Protein AF-A0A1Y2AIT5-F1 (afdb_monomer)

Structure (mmCIF, N/CA/C/O backbone):
data_AF-A0A1Y2AIT5-F1
#
_entry.id   AF-A0A1Y2AIT5-F1
#
loop_
_atom_site.group_PDB
_atom_site.id
_atom_site.type_symbol
_atom_site.label_atom_id
_atom_site.label_alt_id
_atom_site.label_comp_id
_atom_site.label_asym_id
_atom_site.label_entity_id
_atom_site.label_seq_id
_atom_site.pdbx_PDB_ins_code
_atom_site.Cartn_x
_atom_site.Cartn_y
_atom_site.Cartn_z
_atom_site.occupancy
_atom_site.B_iso_or_equiv
_atom_site.auth_seq_id
_atom_site.auth_comp_id
_atom_site.auth_asym_id
_atom_site.auth_atom_id
_atom_site.pdbx_PDB_model_num
ATOM 1 N N . MET A 1 1 ? -29.292 -32.532 -4.187 1.00 31.19 1 MET A N 1
ATOM 2 C CA . MET A 1 1 ? -29.562 -31.836 -5.463 1.00 31.19 1 MET A CA 1
ATOM 3 C C . MET A 1 1 ? -28.793 -30.524 -5.417 1.00 31.19 1 MET A C 1
ATOM 5 O O . MET A 1 1 ? -29.002 -29.751 -4.494 1.00 31.19 1 MET A O 1
ATOM 9 N N . ALA A 1 2 ? -27.774 -30.396 -6.268 1.00 29.05 2 ALA A N 1
ATOM 10 C CA . ALA A 1 2 ? -26.664 -29.457 -6.118 1.00 29.05 2 ALA A CA 1
ATOM 11 C C . ALA A 1 2 ? -27.094 -27.981 -6.178 1.00 29.05 2 ALA A C 1
ATOM 13 O O . ALA A 1 2 ? -27.770 -27.563 -7.118 1.00 29.05 2 ALA A O 1
ATOM 14 N N . LEU A 1 3 ? -26.656 -27.194 -5.192 1.00 27.09 3 LEU A N 1
ATOM 15 C CA . LEU A 1 3 ? -26.662 -25.736 -5.260 1.00 27.09 3 LEU A CA 1
ATOM 16 C C . LEU A 1 3 ? -25.503 -25.321 -6.168 1.00 27.09 3 LEU A C 1
ATOM 18 O O . LEU A 1 3 ? -24.341 -25.386 -5.782 1.00 27.09 3 LEU A O 1
ATOM 22 N N . ILE A 1 4 ? -25.835 -24.960 -7.404 1.00 29.62 4 ILE A N 1
ATOM 23 C CA . ILE A 1 4 ? -24.900 -24.344 -8.342 1.00 29.62 4 ILE A CA 1
ATOM 24 C C . ILE A 1 4 ? -24.584 -22.947 -7.804 1.00 29.62 4 ILE A C 1
ATOM 26 O O . ILE A 1 4 ? -25.447 -22.066 -7.810 1.00 29.62 4 ILE A O 1
ATOM 30 N N . ASP A 1 5 ? -23.351 -22.768 -7.335 1.00 33.62 5 ASP A N 1
ATOM 31 C CA . ASP A 1 5 ? -22.770 -21.473 -7.008 1.00 33.62 5 ASP A CA 1
ATOM 32 C C . ASP A 1 5 ? -22.731 -20.607 -8.279 1.00 33.62 5 ASP A C 1
ATOM 34 O O . ASP A 1 5 ? -21.981 -20.858 -9.222 1.00 33.62 5 ASP A O 1
ATOM 38 N N . LYS A 1 6 ? -23.635 -19.627 -8.354 1.00 35.53 6 LYS A N 1
ATOM 39 C CA . LYS A 1 6 ? -23.816 -18.754 -9.523 1.00 35.53 6 LYS A CA 1
ATOM 40 C C . LYS A 1 6 ? -22.993 -17.466 -9.460 1.00 35.53 6 LYS A C 1
ATOM 42 O O . LYS A 1 6 ? -23.269 -16.559 -10.243 1.00 35.53 6 LYS A O 1
ATOM 47 N N . ASN A 1 7 ? -21.997 -17.351 -8.580 1.00 37.50 7 ASN A N 1
ATOM 48 C CA . ASN A 1 7 ? -21.161 -16.147 -8.520 1.00 37.50 7 ASN A CA 1
ATOM 49 C C . ASN A 1 7 ? -19.655 -16.398 -8.462 1.00 37.50 7 ASN A C 1
ATOM 51 O O . ASN A 1 7 ? -18.908 -15.488 -8.109 1.00 37.50 7 ASN A O 1
ATOM 55 N N . ASP A 1 8 ? -19.194 -17.540 -8.968 1.00 35.53 8 ASP A N 1
ATOM 56 C CA . ASP A 1 8 ? -17.792 -17.717 -9.340 1.00 35.53 8 ASP A CA 1
ATOM 57 C C . ASP A 1 8 ? -17.502 -16.991 -10.672 1.00 35.53 8 ASP A C 1
ATOM 59 O O . ASP A 1 8 ? -17.229 -17.577 -11.724 1.00 35.53 8 ASP A O 1
ATOM 63 N N . LYS A 1 9 ? -17.642 -15.657 -10.674 1.00 37.72 9 LYS A N 1
ATOM 64 C CA . LYS A 1 9 ? -17.047 -14.846 -11.736 1.00 37.72 9 LYS A CA 1
ATOM 65 C C . LYS A 1 9 ? -15.545 -14.886 -11.501 1.00 37.72 9 LYS A C 1
ATOM 67 O O . LYS A 1 9 ? -15.016 -14.020 -10.808 1.00 37.72 9 LYS A O 1
ATOM 72 N N . LYS A 1 10 ? -14.889 -15.889 -12.105 1.00 35.22 10 LYS A N 1
ATOM 73 C CA . LYS A 1 10 ? -13.436 -15.937 -12.311 1.00 35.22 10 LYS A CA 1
ATOM 74 C C . LYS A 1 10 ? -12.941 -14.515 -12.525 1.00 35.22 10 LYS A C 1
ATOM 76 O O . LYS A 1 10 ? -13.460 -13.832 -13.410 1.00 35.22 10 LYS A O 1
ATOM 81 N N . VAL A 1 11 ? -11.976 -14.082 -11.717 1.00 41.75 11 VAL A N 1
ATOM 82 C CA . VAL A 1 11 ? -11.273 -12.809 -11.895 1.00 41.75 11 VAL A CA 1
ATOM 83 C C . VAL A 1 11 ? -10.757 -12.779 -13.333 1.00 41.75 11 VAL A C 1
ATOM 85 O O . VAL A 1 11 ? -9.754 -13.400 -13.671 1.00 41.75 11 VAL A O 1
ATOM 88 N N . THR A 1 12 ? -11.511 -12.148 -14.228 1.00 45.22 12 THR A N 1
ATOM 89 C CA . THR A 1 12 ? -11.139 -12.055 -15.634 1.00 45.22 12 THR A CA 1
ATOM 90 C C . THR A 1 12 ? -10.073 -10.990 -15.756 1.00 45.22 12 THR A C 1
ATOM 92 O O . THR A 1 12 ? -10.257 -9.877 -15.254 1.00 45.22 12 THR A O 1
ATOM 95 N N . ALA A 1 13 ? -8.983 -11.324 -16.446 1.00 53.06 13 ALA A N 1
ATOM 96 C CA . ALA A 1 13 ? -7.942 -10.367 -16.777 1.00 53.06 13 ALA A CA 1
ATOM 97 C C . ALA A 1 13 ? -8.566 -9.094 -17.388 1.00 53.06 13 ALA A C 1
ATOM 99 O O . ALA A 1 13 ? -9.544 -9.182 -18.145 1.00 53.06 13 ALA A O 1
ATOM 100 N N . PRO A 1 14 ? -8.048 -7.901 -17.053 1.00 56.88 14 PRO A N 1
ATOM 101 C CA . PRO A 1 14 ? -8.581 -6.660 -17.593 1.00 56.88 14 PRO A CA 1
ATOM 102 C C . PRO A 1 14 ? -8.547 -6.701 -19.126 1.00 56.88 14 PRO A C 1
ATOM 104 O O . PRO A 1 14 ? -7.538 -7.075 -19.719 1.00 56.88 14 PRO A O 1
ATOM 107 N N . LYS A 1 15 ? -9.642 -6.274 -19.781 1.00 64.19 15 LYS A N 1
ATOM 108 C CA . LYS A 1 15 ? -9.767 -6.257 -21.258 1.00 64.19 15 LYS A CA 1
ATOM 109 C C . LYS A 1 15 ? -8.621 -5.511 -21.955 1.00 64.19 15 LYS A C 1
ATOM 111 O O . LYS A 1 15 ? -8.354 -5.757 -23.126 1.00 64.19 15 LYS A O 1
ATOM 116 N N . LYS A 1 16 ? -7.985 -4.576 -21.248 1.00 67.31 16 LYS A N 1
ATOM 117 C CA . LYS A 1 16 ? -6.765 -3.887 -21.662 1.00 67.31 16 LYS A CA 1
ATOM 118 C C . LYS A 1 16 ? -5.727 -4.047 -20.547 1.00 67.31 16 LYS A C 1
ATOM 120 O O . LYS A 1 16 ? -5.986 -3.552 -19.447 1.00 67.31 16 LYS A O 1
ATOM 125 N N . PRO A 1 17 ? -4.601 -4.739 -20.785 1.00 68.06 17 PRO A N 1
ATOM 126 C CA . PRO A 1 17 ? -3.556 -4.878 -19.780 1.00 68.06 17 PRO A CA 1
ATOM 127 C C . PRO A 1 17 ? -2.907 -3.523 -19.470 1.00 68.06 17 PRO A C 1
ATOM 129 O O . PRO A 1 17 ? -2.830 -2.637 -20.319 1.00 68.06 17 PRO A O 1
ATOM 132 N N . LEU A 1 18 ? -2.434 -3.368 -18.237 1.00 72.19 18 LEU A N 1
ATOM 133 C CA . LEU A 1 18 ? -1.674 -2.204 -17.795 1.00 72.19 18 LEU A CA 1
ATOM 134 C C . LEU A 1 18 ? -0.197 -2.431 -18.137 1.00 72.19 18 LEU A C 1
ATOM 136 O O . LEU A 1 18 ? 0.508 -3.132 -17.412 1.00 72.19 18 LEU A O 1
ATOM 140 N N . ILE A 1 19 ? 0.273 -1.875 -19.255 1.00 82.50 19 ILE A N 1
ATOM 141 C CA . ILE A 1 19 ? 1.643 -2.110 -19.732 1.00 82.50 19 ILE A CA 1
ATOM 142 C C . ILE A 1 19 ? 2.463 -0.829 -19.608 1.00 82.50 19 ILE A C 1
ATOM 144 O O . ILE A 1 19 ? 2.320 0.084 -20.415 1.00 82.50 19 ILE A O 1
ATOM 148 N N . ALA A 1 20 ? 3.378 -0.785 -18.638 1.00 81.62 20 ALA A N 1
ATOM 149 C CA . ALA A 1 20 ? 4.337 0.316 -18.510 1.00 81.62 20 ALA A CA 1
ATOM 150 C C . ALA A 1 20 ? 5.531 0.172 -19.475 1.00 81.62 20 ALA A C 1
ATOM 152 O O . ALA A 1 20 ? 5.983 1.146 -20.074 1.00 81.62 20 ALA A O 1
ATOM 153 N N . ILE A 1 21 ? 6.052 -1.053 -19.637 1.00 84.81 21 ILE A N 1
ATOM 154 C CA . ILE A 1 21 ? 7.310 -1.309 -20.363 1.00 84.81 21 ILE A CA 1
ATOM 155 C C . ILE A 1 21 ? 7.124 -2.361 -21.451 1.00 84.81 21 ILE A C 1
ATOM 157 O O . ILE A 1 21 ? 7.218 -2.040 -22.634 1.00 84.81 21 ILE A O 1
ATOM 161 N N . ASN A 1 22 ? 6.865 -3.612 -21.071 1.00 83.81 22 ASN A N 1
ATOM 162 C CA . ASN A 1 22 ? 6.698 -4.723 -22.000 1.00 83.81 22 ASN A CA 1
ATOM 163 C C . ASN A 1 22 ? 5.689 -5.724 -21.424 1.00 83.81 22 ASN A C 1
ATOM 165 O O . ASN A 1 22 ? 5.688 -5.977 -20.220 1.00 83.81 22 ASN A O 1
ATOM 169 N N . GLN A 1 23 ? 4.851 -6.293 -22.291 1.00 84.75 23 GLN A N 1
ATOM 170 C CA . GLN A 1 23 ? 3.847 -7.290 -21.926 1.00 84.75 23 GLN A CA 1
ATOM 171 C C . GLN A 1 23 ? 4.450 -8.548 -21.287 1.00 84.75 23 GLN A C 1
ATOM 173 O O . GLN A 1 23 ? 3.803 -9.153 -20.443 1.00 84.75 23 GLN A O 1
ATOM 178 N N . ARG A 1 24 ? 5.696 -8.912 -21.625 1.00 85.25 24 ARG A N 1
ATOM 179 C CA . ARG A 1 24 ? 6.387 -10.089 -21.066 1.00 85.25 24 ARG A CA 1
ATOM 180 C C . ARG A 1 24 ? 6.584 -10.045 -19.546 1.00 85.25 24 ARG A C 1
ATOM 182 O O . ARG A 1 24 ? 6.879 -11.070 -18.952 1.00 85.25 24 ARG A O 1
ATOM 189 N N . PHE A 1 25 ? 6.451 -8.865 -18.937 1.00 83.69 25 PHE A N 1
ATOM 190 C CA . PHE A 1 25 ? 6.561 -8.661 -17.488 1.00 83.69 25 PHE A CA 1
ATOM 191 C C . PHE A 1 25 ? 5.195 -8.567 -16.792 1.00 83.69 25 PHE A C 1
ATOM 193 O O . PHE A 1 25 ? 5.123 -8.212 -15.618 1.00 83.69 25 PHE A O 1
ATOM 200 N N . VAL A 1 26 ? 4.102 -8.819 -17.518 1.00 80.94 26 VAL A N 1
ATOM 201 C CA . VAL A 1 26 ? 2.749 -8.868 -16.962 1.00 80.94 26 VAL A CA 1
ATOM 202 C C . VAL A 1 26 ? 2.434 -10.318 -16.624 1.00 80.94 26 VAL A C 1
ATOM 204 O O . VAL A 1 26 ? 2.336 -11.156 -17.518 1.00 80.94 26 VAL A O 1
ATOM 207 N N . HIS A 1 27 ? 2.268 -10.597 -15.335 1.00 76.75 27 HIS A N 1
ATOM 208 C CA . HIS A 1 27 ? 1.950 -11.924 -14.818 1.00 76.75 27 HIS A CA 1
ATOM 209 C C . HIS A 1 27 ? 0.507 -11.971 -14.303 1.00 76.75 27 HIS A C 1
ATOM 211 O O . HIS A 1 27 ? -0.046 -10.961 -13.869 1.00 76.75 27 HIS A O 1
ATOM 217 N N . ASP A 1 28 ? -0.106 -13.148 -14.379 1.00 70.06 28 ASP A N 1
ATOM 218 C CA . ASP A 1 28 ? -1.452 -13.449 -13.879 1.00 70.06 28 ASP A CA 1
ATOM 219 C C . ASP A 1 28 ? -1.474 -13.809 -12.385 1.00 70.06 28 ASP A C 1
ATOM 221 O O . ASP A 1 28 ? -2.536 -13.820 -11.763 1.00 70.06 28 ASP A O 1
ATOM 225 N N . LYS A 1 29 ? -0.294 -14.052 -11.807 1.00 70.56 29 LYS A N 1
ATOM 226 C CA . LYS A 1 29 ? -0.062 -14.265 -10.380 1.00 70.56 29 LYS A CA 1
ATOM 227 C C . LYS A 1 29 ? 0.821 -13.173 -9.783 1.00 70.56 29 LYS A C 1
ATOM 229 O O . LYS A 1 29 ? 1.631 -12.554 -10.476 1.00 70.56 29 LYS A O 1
ATOM 234 N N . GLU A 1 30 ? 0.682 -12.968 -8.478 1.00 70.88 30 GLU A N 1
ATOM 235 C CA . GLU A 1 30 ? 1.582 -12.108 -7.713 1.00 70.88 30 GLU A CA 1
ATOM 236 C C . GLU A 1 30 ? 2.994 -12.712 -7.681 1.00 70.88 30 GLU A C 1
ATOM 238 O O . GLU A 1 30 ? 3.163 -13.910 -7.446 1.00 70.88 30 GLU A O 1
ATOM 243 N N . ILE A 1 31 ? 4.009 -11.880 -7.936 1.00 77.38 31 ILE A N 1
ATOM 244 C CA . ILE A 1 31 ? 5.423 -12.259 -7.862 1.00 77.38 31 ILE A CA 1
ATOM 245 C C . ILE A 1 31 ? 6.123 -11.313 -6.894 1.00 77.38 31 ILE A C 1
ATOM 247 O O . ILE A 1 31 ? 6.227 -10.108 -7.138 1.00 77.38 31 ILE A O 1
ATOM 251 N N . THR A 1 32 ? 6.639 -11.875 -5.806 1.00 77.88 32 THR A N 1
ATOM 252 C CA . THR A 1 32 ? 7.414 -11.131 -4.812 1.00 77.88 32 THR A CA 1
ATOM 253 C C . THR A 1 32 ? 8.879 -11.121 -5.210 1.00 77.88 32 THR A C 1
ATOM 255 O O . THR A 1 32 ? 9.544 -12.153 -5.169 1.00 77.88 32 THR A O 1
ATOM 258 N N . LEU A 1 33 ? 9.387 -9.940 -5.560 1.00 82.12 33 LEU A N 1
ATOM 259 C CA . LEU A 1 33 ? 10.780 -9.742 -5.942 1.00 82.12 33 LEU A CA 1
ATOM 260 C C . LEU A 1 33 ? 11.617 -9.216 -4.770 1.00 82.12 33 LEU A C 1
ATOM 262 O O . LEU A 1 33 ? 11.287 -8.219 -4.128 1.00 82.12 33 LEU A O 1
ATOM 266 N N . LEU A 1 34 ? 12.741 -9.876 -4.530 1.00 75.12 34 LEU A N 1
ATOM 267 C CA . LEU A 1 34 ? 13.766 -9.543 -3.561 1.00 75.12 34 LEU A CA 1
ATOM 268 C C . LEU A 1 34 ? 14.953 -8.883 -4.272 1.00 75.12 34 LEU A C 1
ATOM 270 O O . LEU A 1 34 ? 15.597 -9.465 -5.149 1.00 75.12 34 LEU A O 1
ATOM 274 N N . LEU A 1 35 ? 15.288 -7.666 -3.847 1.00 72.81 35 LEU A N 1
ATOM 275 C CA . LEU A 1 35 ? 16.553 -7.030 -4.200 1.00 72.81 35 LEU A CA 1
ATOM 276 C C . LEU A 1 35 ? 17.597 -7.437 -3.156 1.00 72.81 35 LEU A C 1
ATOM 278 O O . LEU A 1 35 ? 17.563 -6.950 -2.027 1.00 72.81 35 LEU A O 1
ATOM 282 N N . LYS A 1 36 ? 18.503 -8.351 -3.514 1.00 61.69 36 LYS A N 1
ATOM 283 C CA . LYS A 1 36 ? 19.574 -8.801 -2.618 1.00 61.69 36 LYS A CA 1
ATOM 284 C C . LYS A 1 36 ? 20.879 -8.092 -2.972 1.00 61.69 36 LYS A C 1
ATOM 286 O O . LYS A 1 36 ? 21.396 -8.261 -4.074 1.00 61.69 36 LYS A O 1
ATOM 291 N N . GLU A 1 37 ? 21.419 -7.321 -2.033 1.00 54.72 37 GLU A N 1
ATOM 292 C CA . GLU A 1 37 ? 22.773 -6.782 -2.156 1.00 54.72 37 GLU A CA 1
ATOM 293 C C . GLU A 1 37 ? 23.797 -7.904 -1.962 1.00 54.72 37 GLU A C 1
ATOM 295 O O . GLU A 1 37 ? 23.645 -8.775 -1.097 1.00 54.72 37 GLU A O 1
ATOM 300 N N . LYS A 1 38 ? 24.850 -7.900 -2.779 1.00 51.59 38 LYS A N 1
ATOM 301 C CA . LYS A 1 38 ? 26.000 -8.768 -2.551 1.00 51.59 38 LYS A CA 1
ATOM 302 C C . LYS A 1 38 ? 26.843 -8.111 -1.459 1.00 51.59 38 LYS A C 1
ATOM 304 O O . LYS A 1 38 ? 27.388 -7.027 -1.644 1.00 51.59 38 LYS A O 1
ATOM 309 N N . ILE A 1 39 ? 26.877 -8.735 -0.286 1.00 41.38 39 ILE A N 1
ATOM 310 C CA . ILE A 1 39 ? 27.668 -8.268 0.853 1.00 41.38 39 ILE A CA 1
ATOM 311 C C . ILE A 1 39 ? 29.141 -8.476 0.473 1.00 41.38 39 ILE A C 1
ATOM 313 O O . ILE A 1 39 ? 29.561 -9.617 0.313 1.00 41.38 39 ILE A O 1
ATOM 317 N N . LEU A 1 40 ? 29.886 -7.375 0.326 1.00 39.19 40 LEU A N 1
ATOM 318 C CA . LEU A 1 40 ? 31.326 -7.291 0.023 1.00 39.19 40 LEU A CA 1
ATOM 319 C C . LEU A 1 40 ? 31.749 -7.650 -1.414 1.00 39.19 40 LEU A C 1
ATOM 321 O O . LEU A 1 40 ? 32.250 -8.736 -1.690 1.00 39.19 40 LEU A O 1
ATOM 325 N N . SER A 1 41 ? 31.707 -6.658 -2.301 1.00 35.09 41 SER A N 1
ATOM 326 C CA . SER A 1 41 ? 32.580 -6.613 -3.479 1.00 35.09 41 SER A CA 1
ATOM 327 C C . SER A 1 41 ? 33.077 -5.183 -3.690 1.00 35.09 41 SER A C 1
ATOM 329 O O . SER A 1 41 ? 32.318 -4.282 -4.043 1.00 35.09 41 SER A O 1
ATOM 331 N N . PHE A 1 42 ? 34.371 -4.967 -3.457 1.00 34.47 42 PHE A N 1
ATOM 332 C CA . PHE A 1 42 ? 35.107 -3.725 -3.730 1.00 34.47 42 PHE A CA 1
ATOM 333 C C . PHE A 1 42 ? 35.308 -3.486 -5.246 1.00 34.47 42 PHE A C 1
ATOM 335 O O . PHE A 1 42 ? 36.387 -3.118 -5.702 1.00 34.47 42 PHE A O 1
ATOM 342 N N . SER A 1 43 ? 34.275 -3.703 -6.059 1.00 43.19 43 SER A N 1
ATOM 343 C CA . SER A 1 43 ? 34.280 -3.432 -7.498 1.00 43.19 43 SER A CA 1
ATOM 344 C C . SER A 1 43 ? 32.847 -3.287 -8.029 1.00 43.19 43 SER A C 1
ATOM 346 O O . SER A 1 43 ? 31.887 -3.655 -7.357 1.00 43.19 43 SER A O 1
ATOM 348 N N . ASN A 1 44 ? 32.710 -2.670 -9.206 1.00 47.78 44 ASN A N 1
ATOM 349 C CA . ASN A 1 44 ? 31.465 -2.354 -9.923 1.00 47.78 44 ASN A CA 1
ATOM 350 C C . ASN A 1 44 ? 30.508 -3.560 -10.079 1.00 47.78 44 ASN A C 1
ATOM 352 O O . ASN A 1 44 ? 30.486 -4.176 -11.143 1.00 47.78 44 ASN A O 1
ATOM 356 N N . GLU A 1 45 ? 29.712 -3.902 -9.067 1.00 51.72 45 GLU A N 1
ATOM 357 C CA . GLU A 1 45 ? 28.826 -5.066 -9.154 1.00 51.72 45 GLU A CA 1
ATOM 358 C C . GLU A 1 45 ? 27.376 -4.710 -9.515 1.00 51.72 45 GLU A C 1
ATOM 360 O O . GLU A 1 45 ? 26.744 -3.832 -8.926 1.00 51.72 45 GLU A O 1
ATOM 365 N N . ASP A 1 46 ? 26.873 -5.433 -10.519 1.00 63.59 46 ASP A N 1
ATOM 366 C CA . ASP A 1 46 ? 25.483 -5.465 -10.960 1.00 63.59 46 ASP A CA 1
ATOM 367 C C . ASP A 1 46 ? 24.632 -6.224 -9.917 1.00 63.59 46 ASP A C 1
ATOM 369 O O . ASP A 1 46 ? 24.966 -7.339 -9.517 1.00 63.59 46 ASP A O 1
ATOM 373 N N . TYR A 1 47 ? 23.505 -5.659 -9.482 1.00 76.88 47 TYR A N 1
ATOM 374 C CA . TYR A 1 47 ? 22.566 -6.324 -8.571 1.00 76.88 47 TYR A CA 1
ATOM 375 C C . TYR A 1 47 ? 21.653 -7.272 -9.343 1.00 76.88 47 TYR A C 1
ATOM 377 O O . TYR A 1 47 ? 21.152 -6.907 -10.402 1.00 76.88 47 TYR A O 1
ATOM 385 N N . ILE A 1 48 ? 21.350 -8.449 -8.796 1.00 81.06 48 ILE A N 1
ATOM 386 C CA . ILE A 1 48 ? 20.354 -9.353 -9.388 1.00 81.06 48 ILE A CA 1
ATOM 387 C C . ILE A 1 48 ? 19.082 -9.309 -8.544 1.00 81.06 48 ILE A C 1
ATOM 389 O O . ILE A 1 48 ? 19.102 -9.602 -7.349 1.00 81.06 48 ILE A O 1
ATOM 393 N N . VAL A 1 49 ? 17.974 -8.940 -9.180 1.00 84.56 49 VAL A N 1
ATOM 394 C CA . VAL A 1 49 ? 16.628 -9.033 -8.615 1.00 84.56 49 VAL A CA 1
ATOM 395 C C . VAL A 1 49 ? 16.146 -10.462 -8.799 1.00 84.56 49 VAL A C 1
ATOM 397 O O . VAL A 1 49 ? 16.134 -10.967 -9.924 1.00 84.56 49 VAL A O 1
ATOM 400 N N . LYS A 1 50 ? 15.763 -11.099 -7.696 1.00 84.75 50 LYS A N 1
ATOM 401 C CA . LYS A 1 50 ? 15.290 -12.486 -7.662 1.00 84.75 50 LYS A CA 1
ATOM 402 C C . LYS A 1 50 ? 13.892 -12.562 -7.074 1.00 84.75 50 LYS A C 1
ATOM 404 O O . LYS A 1 50 ? 13.467 -11.587 -6.470 1.00 84.75 50 LYS A O 1
ATOM 409 N N . ASP A 1 51 ? 13.190 -13.675 -7.204 1.00 84.31 51 ASP A N 1
ATOM 410 C CA . ASP A 1 51 ? 11.997 -13.932 -6.395 1.00 84.31 51 ASP A CA 1
ATOM 411 C C . ASP A 1 51 ? 12.333 -14.616 -5.056 1.00 84.31 51 ASP A C 1
ATOM 413 O O . ASP A 1 51 ? 13.500 -14.758 -4.672 1.00 84.31 51 ASP A O 1
ATOM 417 N N . VAL A 1 52 ? 11.289 -14.982 -4.310 1.00 78.50 52 VAL A N 1
ATOM 418 C CA . VAL A 1 52 ? 11.390 -15.694 -3.027 1.00 78.50 52 VAL A CA 1
ATOM 419 C C . VAL A 1 52 ? 11.865 -17.144 -3.166 1.00 78.50 52 VAL A C 1
ATOM 421 O O . VAL A 1 52 ? 12.383 -17.693 -2.197 1.00 78.50 52 VAL A O 1
ATOM 424 N N . GLU A 1 53 ? 11.727 -17.744 -4.349 1.00 84.00 53 GLU A N 1
ATOM 425 C CA . GLU A 1 53 ? 12.195 -19.101 -4.664 1.00 84.00 53 GLU A CA 1
ATOM 426 C C . GLU A 1 53 ? 13.668 -19.094 -5.116 1.00 84.00 53 GLU A C 1
ATOM 428 O O . GLU A 1 53 ? 14.350 -20.116 -5.066 1.00 84.00 53 GLU A O 1
ATOM 433 N N . GLY A 1 54 ? 14.203 -17.916 -5.454 1.00 80.19 54 GLY A N 1
ATOM 434 C CA . GLY A 1 54 ? 15.598 -17.701 -5.833 1.00 80.19 54 GLY A CA 1
ATOM 435 C C . GLY A 1 54 ? 15.818 -17.548 -7.339 1.00 80.19 54 GLY A C 1
ATOM 436 O O . GLY A 1 54 ? 16.967 -17.331 -7.756 1.00 80.19 54 GLY A O 1
ATOM 437 N N . GLU A 1 55 ? 14.748 -17.587 -8.132 1.00 85.31 55 GLU A N 1
ATOM 438 C CA . GLU A 1 55 ? 14.785 -17.389 -9.577 1.00 85.31 55 GLU A CA 1
ATOM 439 C C . GLU A 1 55 ? 15.123 -15.939 -9.905 1.00 85.31 55 GLU A C 1
ATOM 441 O O . GLU A 1 55 ? 14.680 -15.005 -9.240 1.00 85.31 55 GLU A O 1
ATOM 446 N N . SER A 1 56 ? 15.966 -15.728 -10.914 1.00 86.88 56 SER A N 1
ATOM 447 C CA . SER A 1 56 ? 16.468 -14.394 -11.261 1.00 86.88 56 SER A CA 1
ATOM 448 C C . SER A 1 56 ? 15.597 -13.748 -12.335 1.00 86.88 56 SER A C 1
ATOM 450 O O . SER A 1 56 ? 15.246 -14.397 -13.308 1.00 86.88 56 SER A O 1
ATOM 452 N N . TYR A 1 57 ? 15.288 -12.458 -12.193 1.00 87.56 57 TYR A N 1
ATOM 453 C CA . TYR A 1 57 ? 14.422 -11.733 -13.134 1.00 87.56 57 TYR A CA 1
ATOM 454 C C . TYR A 1 57 ? 15.164 -10.601 -13.839 1.00 87.56 57 TYR A C 1
ATOM 456 O O . TYR A 1 57 ? 15.063 -10.446 -15.056 1.00 87.56 57 TYR A O 1
ATOM 464 N N . PHE A 1 58 ? 15.926 -9.804 -13.085 1.00 88.94 58 PHE A N 1
ATOM 465 C CA . PHE A 1 58 ? 16.539 -8.586 -13.611 1.00 88.94 58 PHE A CA 1
ATOM 466 C C . PHE A 1 58 ? 17.956 -8.389 -13.100 1.00 88.94 58 PHE A C 1
ATOM 468 O O . PHE A 1 58 ? 18.274 -8.740 -11.965 1.00 88.94 58 PHE A O 1
ATOM 475 N N . LYS A 1 59 ? 18.783 -7.745 -13.919 1.00 87.19 59 LYS A N 1
ATOM 476 C CA . LYS A 1 59 ? 20.084 -7.201 -13.530 1.00 87.19 59 LYS A CA 1
ATOM 477 C C . LYS A 1 59 ? 19.955 -5.687 -13.407 1.00 87.19 59 LYS A C 1
ATOM 479 O O . LYS A 1 59 ? 19.452 -5.037 -14.314 1.00 87.19 59 LYS A O 1
ATOM 484 N N . CYS A 1 60 ? 20.386 -5.107 -12.298 1.00 82.38 60 CYS A N 1
ATOM 485 C CA . CYS A 1 60 ? 20.390 -3.669 -12.071 1.00 82.38 60 CYS A CA 1
ATOM 486 C C . CYS A 1 60 ? 21.837 -3.178 -12.007 1.00 82.38 60 CYS A C 1
ATOM 488 O O . CYS A 1 60 ? 22.591 -3.596 -11.133 1.00 82.38 60 CYS A O 1
ATOM 490 N N . LYS A 1 61 ? 22.224 -2.289 -12.923 1.00 78.12 61 LYS A N 1
ATOM 491 C CA . LYS A 1 61 ? 23.575 -1.722 -13.011 1.00 78.12 61 LYS A CA 1
ATOM 492 C C . LYS A 1 61 ? 23.583 -0.267 -12.548 1.00 78.12 61 LYS A C 1
ATOM 494 O O . LYS A 1 61 ? 22.733 0.526 -12.956 1.00 78.12 61 LYS A O 1
ATOM 499 N N . GLY A 1 62 ? 24.565 0.105 -11.731 1.00 67.12 62 GLY A N 1
ATOM 500 C CA . GLY A 1 62 ? 24.779 1.480 -11.263 1.00 67.12 62 GLY A CA 1
ATOM 501 C C . GLY A 1 62 ? 25.418 1.523 -9.873 1.00 67.12 62 GLY A C 1
ATOM 502 O O . GLY A 1 62 ? 25.156 0.655 -9.046 1.00 67.12 62 GLY A O 1
ATOM 503 N N . LYS A 1 63 ? 26.263 2.528 -9.600 1.00 54.72 63 LYS A N 1
ATOM 504 C CA . LYS A 1 63 ? 26.990 2.636 -8.322 1.00 54.72 63 LYS A CA 1
ATOM 505 C C . LYS A 1 63 ? 26.031 2.764 -7.132 1.00 54.72 63 LYS A C 1
ATOM 507 O O . LYS A 1 63 ? 25.167 3.646 -7.114 1.00 54.72 63 LYS A O 1
ATOM 512 N N . ALA A 1 64 ? 26.242 1.939 -6.107 1.00 46.69 64 ALA A N 1
ATOM 513 C CA . ALA A 1 64 ? 25.627 2.101 -4.794 1.00 46.69 64 ALA A CA 1
ATOM 514 C C . ALA A 1 64 ? 25.915 3.514 -4.244 1.00 46.69 64 ALA A C 1
ATOM 516 O O . ALA A 1 64 ? 27.035 4.007 -4.354 1.00 46.69 64 ALA A O 1
ATOM 517 N N . PHE A 1 65 ? 24.917 4.170 -3.647 1.00 45.34 65 PHE A N 1
ATOM 518 C CA . PHE A 1 65 ? 25.067 5.419 -2.876 1.00 45.34 65 PHE A CA 1
ATOM 519 C C . PHE A 1 65 ? 25.574 6.693 -3.599 1.00 45.34 65 PHE A C 1
ATOM 521 O O . PHE A 1 65 ? 25.696 7.733 -2.950 1.00 45.34 65 PHE A O 1
ATOM 528 N N . SER A 1 66 ? 25.766 6.707 -4.927 1.00 42.25 66 SER A N 1
ATOM 529 C CA . SER A 1 66 ? 26.033 7.956 -5.669 1.00 42.25 66 SER A CA 1
ATOM 530 C C . SER A 1 66 ? 24.736 8.716 -5.981 1.00 42.25 66 SER A C 1
ATOM 532 O O . SER A 1 66 ? 23.878 8.258 -6.734 1.00 42.25 66 SER A O 1
ATOM 534 N N . ILE A 1 67 ? 24.601 9.925 -5.429 1.00 43.22 67 ILE A N 1
ATOM 535 C CA . ILE A 1 67 ? 23.452 10.840 -5.596 1.00 43.22 67 ILE A CA 1
ATOM 536 C C . ILE A 1 67 ? 23.342 11.413 -7.035 1.00 43.22 67 ILE A C 1
ATOM 538 O O . ILE A 1 67 ? 22.373 12.109 -7.353 1.00 43.22 67 ILE A O 1
ATOM 542 N N . ARG A 1 68 ? 24.275 11.085 -7.946 1.00 52.66 68 ARG A N 1
ATOM 543 C CA . ARG A 1 68 ? 24.326 11.626 -9.319 1.00 52.66 68 ARG A CA 1
ATOM 544 C C . ARG A 1 68 ? 23.989 10.641 -10.449 1.00 52.66 68 ARG A C 1
ATOM 546 O O . ARG A 1 68 ? 23.657 11.111 -11.535 1.00 52.66 68 ARG A O 1
ATOM 553 N N . ASP A 1 69 ? 23.998 9.327 -10.226 1.00 64.44 69 ASP A N 1
ATOM 554 C CA . ASP A 1 69 ? 24.186 8.386 -11.340 1.00 64.44 69 ASP A CA 1
ATOM 555 C C . ASP A 1 69 ? 22.932 7.592 -11.733 1.00 64.44 69 ASP A C 1
ATOM 557 O O . ASP A 1 69 ? 22.164 7.110 -10.899 1.00 64.44 69 ASP A O 1
ATOM 561 N N . LYS A 1 70 ? 22.730 7.484 -13.050 1.00 78.19 70 LYS A N 1
ATOM 562 C CA . LYS A 1 70 ? 21.697 6.666 -13.694 1.00 78.19 70 LYS A CA 1
ATOM 563 C C . LYS A 1 70 ? 21.729 5.232 -13.154 1.00 78.19 70 LYS A C 1
ATOM 565 O O . LYS A 1 70 ? 22.803 4.662 -12.975 1.00 78.19 70 LYS A O 1
ATOM 570 N N . LYS A 1 71 ? 20.554 4.637 -12.960 1.00 81.75 71 LYS A N 1
ATOM 571 C CA . LYS A 1 71 ? 20.396 3.204 -12.692 1.00 81.75 71 LYS A CA 1
ATOM 572 C C . LYS A 1 71 ? 19.809 2.538 -13.918 1.00 81.75 71 LYS A C 1
ATOM 574 O O . LYS A 1 71 ? 18.795 3.007 -14.428 1.00 81.75 71 LYS A O 1
ATOM 579 N N . PHE A 1 72 ? 20.417 1.453 -14.358 1.00 85.50 72 PHE A N 1
ATOM 580 C CA . PHE A 1 72 ? 19.978 0.701 -15.522 1.00 85.50 72 PHE A CA 1
ATOM 581 C C . PHE A 1 72 ? 19.391 -0.623 -15.068 1.00 85.50 72 PHE A C 1
ATOM 583 O O . PHE A 1 72 ? 19.971 -1.286 -14.215 1.00 85.50 72 PHE A O 1
ATOM 590 N N . LEU A 1 73 ? 18.254 -1.006 -15.630 1.00 88.62 73 LEU A N 1
ATOM 591 C CA . LEU A 1 73 ? 17.662 -2.319 -15.441 1.00 88.62 73 LEU A CA 1
ATOM 592 C C . LEU A 1 73 ? 17.753 -3.077 -16.765 1.00 88.62 73 LEU A C 1
ATOM 594 O O . LEU A 1 73 ? 17.321 -2.567 -17.800 1.00 88.62 73 LEU A O 1
ATOM 598 N N . HIS A 1 74 ? 18.273 -4.294 -16.715 1.00 89.50 74 HIS A N 1
ATOM 599 C CA . HIS A 1 74 ? 18.409 -5.219 -17.833 1.00 89.50 74 HIS A CA 1
ATOM 600 C C . HIS A 1 74 ? 17.720 -6.542 -17.502 1.00 89.50 74 HIS A C 1
ATOM 602 O O . HIS A 1 74 ? 17.518 -6.871 -16.330 1.00 89.50 74 HIS A O 1
ATOM 608 N N . ASP A 1 75 ? 17.372 -7.312 -18.529 1.00 89.25 75 ASP A N 1
ATOM 609 C CA . ASP A 1 75 ? 17.028 -8.722 -18.334 1.00 89.25 75 ASP A CA 1
ATOM 610 C C . ASP A 1 75 ? 18.292 -9.575 -18.110 1.00 89.25 75 ASP A C 1
ATOM 612 O O . ASP A 1 75 ? 19.421 -9.069 -18.050 1.00 89.25 75 ASP A O 1
ATOM 616 N N . LEU A 1 76 ? 18.106 -10.883 -17.927 1.00 86.81 76 LEU A N 1
ATOM 617 C CA . LEU A 1 76 ? 19.209 -11.812 -17.679 1.00 86.81 76 LEU A CA 1
ATOM 618 C C . LEU A 1 76 ? 20.198 -11.888 -18.851 1.00 86.81 76 LEU A C 1
ATOM 620 O O . LEU A 1 76 ? 21.387 -12.113 -18.614 1.00 86.81 76 LEU A O 1
ATOM 624 N N . ASP A 1 77 ? 19.749 -11.594 -20.068 1.00 88.19 77 ASP A N 1
ATOM 625 C CA . ASP A 1 77 ? 20.560 -11.597 -21.288 1.00 88.19 77 ASP A CA 1
ATOM 626 C C . ASP A 1 77 ? 21.279 -10.256 -21.528 1.00 88.19 77 ASP A C 1
ATOM 628 O O . ASP A 1 77 ? 21.984 -10.082 -22.518 1.00 88.19 77 ASP A O 1
ATOM 632 N N . ASN A 1 78 ? 21.169 -9.313 -20.582 1.00 85.62 78 ASN A N 1
ATOM 633 C CA . ASN A 1 78 ? 21.673 -7.939 -20.660 1.00 85.62 78 ASN A CA 1
ATOM 634 C C . ASN A 1 78 ? 20.952 -7.042 -21.684 1.00 85.62 78 ASN A C 1
ATOM 636 O O . ASN A 1 78 ? 21.459 -5.961 -21.998 1.00 85.62 78 ASN A O 1
ATOM 640 N N . ASN A 1 79 ? 19.762 -7.414 -22.163 1.00 88.88 79 ASN A N 1
ATOM 641 C CA . ASN A 1 79 ? 18.966 -6.489 -22.965 1.00 88.88 79 ASN A CA 1
ATOM 642 C C . ASN A 1 79 ? 18.413 -5.375 -22.062 1.00 88.88 79 ASN A C 1
ATOM 644 O O . ASN A 1 79 ? 17.912 -5.653 -20.965 1.00 88.88 79 ASN A O 1
ATOM 648 N N . PRO A 1 80 ? 18.486 -4.105 -22.488 1.00 89.62 80 PRO A N 1
ATOM 649 C CA . PRO A 1 80 ? 18.064 -2.982 -21.664 1.00 89.62 80 PRO A CA 1
ATOM 650 C C . PRO A 1 80 ? 16.541 -2.915 -21.537 1.00 89.62 80 PRO A C 1
ATOM 652 O O . PRO A 1 80 ? 15.815 -2.978 -22.525 1.00 89.62 80 PRO A O 1
ATOM 655 N N . ILE A 1 81 ? 16.060 -2.769 -20.301 1.00 91.06 81 ILE A N 1
ATOM 656 C CA . ILE A 1 81 ? 14.636 -2.660 -19.965 1.00 91.06 81 ILE A CA 1
ATOM 657 C C . ILE A 1 81 ? 14.272 -1.199 -19.719 1.00 91.06 81 ILE A C 1
ATOM 659 O O . ILE A 1 81 ? 13.398 -0.654 -20.388 1.00 91.06 81 ILE A O 1
ATOM 663 N N . LEU A 1 82 ? 14.920 -0.564 -18.741 1.00 91.31 82 LEU A N 1
ATOM 664 C CA . LEU A 1 82 ? 14.660 0.830 -18.397 1.00 91.31 82 LEU A CA 1
ATOM 665 C C . LEU A 1 82 ? 15.878 1.487 -17.760 1.00 91.31 82 LEU A C 1
ATOM 667 O O . LEU A 1 82 ? 16.714 0.820 -17.148 1.00 91.31 82 LEU A O 1
ATOM 671 N N . THR A 1 83 ? 15.902 2.815 -17.807 1.00 89.31 83 THR A N 1
ATOM 672 C CA . THR A 1 83 ? 16.863 3.639 -17.070 1.00 89.31 83 THR A CA 1
ATOM 673 C C . THR A 1 83 ? 16.141 4.578 -16.116 1.00 89.31 83 THR A C 1
ATOM 675 O O . THR A 1 83 ? 15.222 5.294 -16.509 1.00 89.31 83 THR A O 1
ATOM 678 N N . ILE A 1 84 ? 16.582 4.621 -14.861 1.00 87.19 84 ILE A N 1
ATOM 679 C CA . ILE A 1 84 ? 16.150 5.589 -13.852 1.00 87.19 84 ILE A CA 1
ATOM 680 C C . ILE A 1 84 ? 17.223 6.664 -13.739 1.00 87.19 84 ILE A C 1
ATOM 682 O O . ILE A 1 84 ? 18.375 6.365 -13.433 1.00 87.19 84 ILE A O 1
ATOM 686 N N . GLN A 1 85 ? 16.862 7.925 -13.945 1.00 84.06 85 GLN A N 1
ATOM 687 C CA . GLN A 1 85 ? 17.814 9.032 -13.883 1.00 84.06 85 GLN A CA 1
ATOM 688 C C . GLN A 1 85 ? 17.309 10.151 -12.978 1.00 84.06 85 GLN A C 1
ATOM 690 O O . GLN A 1 85 ? 16.198 10.652 -13.159 1.00 84.06 85 GLN A O 1
ATOM 695 N N . ASN A 1 86 ? 18.157 10.609 -12.054 1.00 75.38 86 ASN A N 1
ATOM 696 C CA . ASN A 1 86 ? 17.910 11.833 -11.295 1.00 75.38 86 ASN A CA 1
ATOM 697 C C . ASN A 1 86 ? 17.940 13.045 -12.228 1.00 75.38 86 ASN A C 1
ATOM 699 O O . ASN A 1 86 ? 18.877 13.222 -13.010 1.00 75.38 86 ASN A O 1
ATOM 703 N N . LYS A 1 87 ? 16.961 13.943 -12.103 1.00 67.50 87 LYS A N 1
ATOM 704 C CA . LYS A 1 87 ? 17.061 15.251 -12.749 1.00 67.50 87 LYS A CA 1
ATOM 705 C C . LYS A 1 87 ? 17.971 16.139 -11.895 1.00 67.50 87 LYS A C 1
ATOM 707 O O . LYS A 1 87 ? 17.531 16.654 -10.869 1.00 67.50 87 LYS A O 1
ATOM 712 N N . ILE A 1 88 ? 19.222 16.307 -12.340 1.00 55.19 88 ILE A N 1
ATOM 713 C CA . ILE A 1 88 ? 20.336 16.989 -11.636 1.00 55.19 88 ILE A CA 1
ATOM 714 C C . ILE A 1 88 ? 19.967 18.415 -11.163 1.00 55.19 88 ILE A C 1
ATOM 716 O O . ILE A 1 88 ? 20.513 18.893 -10.178 1.00 55.19 88 ILE A O 1
ATOM 720 N N . PHE A 1 89 ? 18.974 19.057 -11.793 1.00 52.94 89 PHE A N 1
ATOM 721 C CA . PHE A 1 89 ? 18.501 20.413 -11.473 1.00 52.94 89 PHE A CA 1
ATOM 722 C C . PHE A 1 89 ? 17.061 20.490 -10.923 1.00 52.94 89 PHE A C 1
ATOM 724 O O . PHE A 1 89 ? 16.450 21.556 -10.941 1.00 52.94 89 PHE A O 1
ATOM 731 N N . SER A 1 90 ? 16.460 19.387 -10.454 1.00 52.09 90 SER A N 1
ATOM 732 C CA . SER A 1 90 ? 15.127 19.462 -9.833 1.00 52.09 90 SER A CA 1
ATOM 733 C C . SER A 1 90 ? 15.218 19.705 -8.323 1.00 52.09 90 SER A C 1
ATOM 735 O O . SER A 1 90 ? 15.704 18.858 -7.578 1.00 52.09 90 SER A O 1
ATOM 737 N 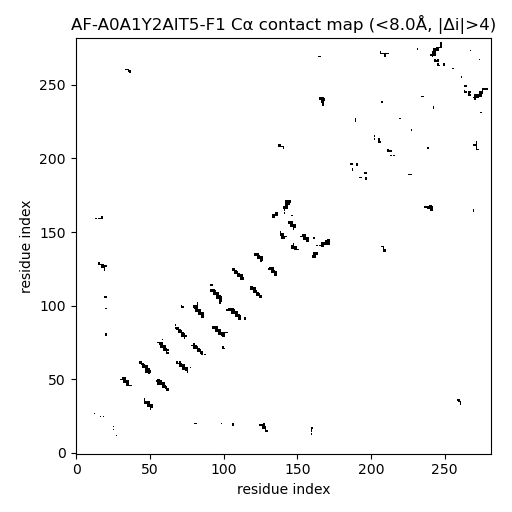N . LEU A 1 91 ? 14.651 20.823 -7.853 1.00 50.59 91 LEU A N 1
ATOM 738 C CA . LEU A 1 91 ? 14.512 21.160 -6.422 1.00 50.59 91 LEU A CA 1
ATOM 739 C C . LEU A 1 91 ? 13.750 20.093 -5.607 1.00 50.59 91 LEU A C 1
ATOM 741 O O . LEU A 1 91 ? 13.767 20.115 -4.382 1.00 50.59 91 LEU A O 1
ATOM 745 N N . LYS A 1 92 ? 13.061 19.159 -6.281 1.00 59.38 92 LYS A N 1
ATOM 746 C CA . LYS A 1 92 ? 12.205 18.134 -5.668 1.00 59.38 92 LYS A CA 1
ATOM 747 C C . LYS A 1 92 ? 12.798 16.718 -5.679 1.00 59.38 92 LYS A C 1
ATOM 749 O O . LYS A 1 92 ? 12.113 15.797 -5.250 1.00 59.38 92 LYS A O 1
ATOM 754 N N . GLY A 1 93 ? 14.025 16.515 -6.177 1.00 68.94 93 GLY A N 1
ATOM 755 C CA . GLY A 1 93 ? 14.637 15.178 -6.255 1.00 68.94 93 GLY A CA 1
ATOM 756 C C . GLY A 1 93 ? 13.856 14.193 -7.138 1.00 68.94 93 GLY A C 1
ATOM 757 O O . GLY A 1 93 ? 13.811 12.999 -6.848 1.00 68.94 93 GLY A O 1
ATOM 758 N N . GLN A 1 94 ? 13.187 14.702 -8.177 1.00 77.94 94 GLN A N 1
ATOM 759 C CA . GLN A 1 94 ? 12.410 13.899 -9.118 1.00 77.94 94 GLN A CA 1
ATOM 760 C C . GLN A 1 94 ? 13.340 13.063 -10.007 1.00 77.94 94 GLN A C 1
ATOM 762 O O . GLN A 1 94 ? 14.381 13.542 -10.469 1.00 77.94 94 GLN A O 1
ATOM 767 N N . MET A 1 95 ? 12.925 11.827 -10.280 1.00 84.50 95 MET A N 1
ATOM 768 C CA . MET A 1 95 ? 13.601 10.914 -11.199 1.00 84.50 95 MET A CA 1
ATOM 769 C C . MET A 1 95 ? 12.743 10.694 -12.442 1.00 84.50 95 MET A C 1
ATOM 771 O O . MET A 1 95 ? 11.513 10.683 -12.364 1.00 84.50 95 MET A O 1
ATOM 775 N N . THR A 1 96 ? 13.388 10.495 -13.583 1.00 87.38 96 THR A N 1
ATOM 776 C CA . THR A 1 96 ? 12.733 10.153 -14.848 1.00 87.38 96 THR A CA 1
ATOM 777 C C . THR A 1 96 ? 13.036 8.701 -15.196 1.00 87.38 96 THR A C 1
ATOM 779 O O . THR A 1 96 ? 14.169 8.250 -15.023 1.00 87.38 96 THR A O 1
ATOM 782 N N . LEU A 1 97 ? 12.017 7.989 -15.674 1.00 90.06 97 LEU A N 1
ATOM 783 C CA . LEU A 1 97 ? 12.124 6.648 -16.237 1.00 90.06 97 LEU A CA 1
ATOM 784 C C . LEU A 1 97 ? 12.231 6.754 -17.757 1.00 90.06 97 LEU A C 1
ATOM 786 O O . LEU A 1 97 ? 11.390 7.412 -18.373 1.00 90.06 97 LEU A O 1
ATOM 790 N N . TYR A 1 98 ? 13.217 6.089 -18.349 1.00 90.25 98 TYR A N 1
ATOM 791 C CA . TYR A 1 98 ? 13.411 6.015 -19.796 1.00 90.25 98 TYR A CA 1
ATOM 792 C C . TYR A 1 98 ? 13.367 4.575 -20.307 1.00 90.25 98 TYR A C 1
ATOM 794 O O . TYR A 1 98 ? 13.689 3.652 -19.560 1.00 90.25 98 TYR A O 1
ATOM 802 N N . ASP A 1 99 ? 12.953 4.405 -21.564 1.00 89.94 99 ASP A N 1
ATOM 803 C CA . ASP A 1 99 ? 12.891 3.120 -22.274 1.00 89.94 99 ASP A CA 1
ATOM 804 C C . ASP A 1 99 ? 14.310 2.690 -22.677 1.00 89.94 99 ASP A C 1
ATOM 806 O O . ASP A 1 99 ? 15.014 3.433 -23.361 1.00 89.94 99 ASP A O 1
ATOM 810 N N . GLY A 1 100 ? 14.746 1.509 -22.237 1.00 88.75 100 GLY A N 1
ATOM 811 C CA . GLY A 1 100 ? 16.105 1.024 -22.483 1.00 88.75 100 GLY A CA 1
ATOM 812 C C . GLY A 1 100 ? 17.203 1.826 -21.762 1.00 88.75 100 GLY A C 1
ATOM 813 O O . GLY A 1 100 ? 17.010 2.290 -20.637 1.00 88.75 100 GLY A O 1
ATOM 814 N N . ASN A 1 101 ? 18.378 1.956 -22.392 1.00 84.00 101 ASN A N 1
ATOM 815 C CA . ASN A 1 101 ? 19.550 2.663 -21.836 1.00 84.00 101 ASN A CA 1
ATOM 816 C C . ASN A 1 101 ? 19.578 4.166 -22.171 1.00 84.00 101 ASN A C 1
ATOM 818 O O . ASN A 1 101 ? 20.322 4.937 -21.552 1.00 84.00 101 ASN A O 1
ATOM 822 N N . ASP A 1 102 ? 18.783 4.580 -23.155 1.00 79.19 102 ASP A N 1
ATOM 823 C CA . ASP A 1 102 ? 18.853 5.919 -23.719 1.00 79.19 102 ASP A CA 1
ATOM 824 C C . ASP A 1 102 ? 17.912 6.869 -22.988 1.00 79.19 102 ASP A C 1
ATOM 826 O O . ASP A 1 102 ? 16.777 6.540 -22.664 1.00 79.19 102 ASP A O 1
ATOM 830 N N . SER A 1 103 ? 18.351 8.110 -22.783 1.00 81.50 103 SER A N 1
ATOM 831 C CA . SER A 1 103 ? 17.523 9.163 -22.177 1.00 81.50 103 SER A CA 1
ATOM 832 C C . SER A 1 103 ? 16.543 9.807 -23.180 1.00 81.50 103 SER A C 1
ATOM 834 O O . SER A 1 103 ? 16.140 10.953 -22.990 1.00 81.50 103 SER A O 1
ATOM 836 N N . SER A 1 104 ? 16.199 9.117 -24.273 1.00 82.00 104 SER A N 1
ATOM 837 C CA . SER A 1 104 ? 15.440 9.670 -25.406 1.00 82.00 104 SER A CA 1
ATOM 838 C C . SER A 1 104 ? 13.927 9.529 -25.236 1.00 82.00 104 SER A C 1
ATOM 840 O O . SER A 1 104 ? 13.180 10.472 -25.493 1.00 82.00 104 SER A O 1
ATOM 842 N N . LYS A 1 105 ? 13.462 8.368 -24.764 1.00 88.19 105 LYS A N 1
ATOM 843 C CA . LYS A 1 105 ? 12.037 8.048 -24.650 1.00 88.19 105 LYS A CA 1
ATOM 844 C C . LYS A 1 105 ? 11.622 7.921 -23.193 1.00 88.19 105 LYS A C 1
ATOM 846 O O . LYS A 1 105 ? 11.995 6.971 -22.514 1.00 88.19 105 LYS A O 1
ATOM 851 N N . VAL A 1 106 ? 10.831 8.877 -22.714 1.00 88.88 106 VAL A N 1
ATOM 852 C CA . VAL A 1 106 ? 10.329 8.899 -21.334 1.00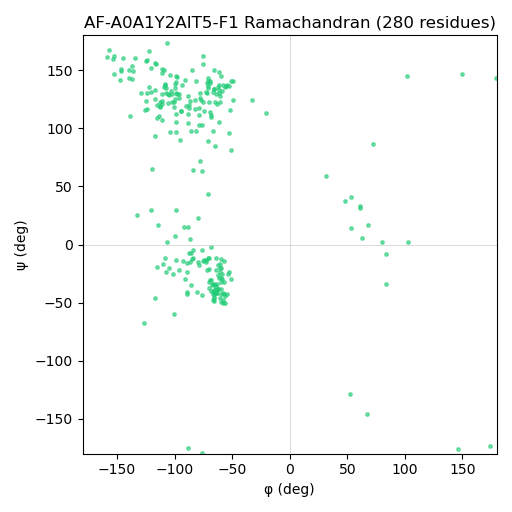 88.88 106 VAL A CA 1
ATOM 853 C C . VAL A 1 106 ? 9.185 7.897 -21.172 1.00 88.88 106 VAL A C 1
ATOM 855 O O . VAL A 1 106 ? 8.180 7.978 -21.871 1.00 88.88 106 VAL A O 1
ATOM 858 N N . LEU A 1 107 ? 9.326 6.982 -20.215 1.00 88.69 107 LEU A N 1
ATOM 859 C CA . LEU A 1 107 ? 8.273 6.055 -19.792 1.00 88.69 107 LEU A CA 1
ATOM 860 C C . LEU A 1 107 ? 7.429 6.625 -18.653 1.00 88.69 107 LEU A C 1
ATOM 862 O O . LEU A 1 107 ? 6.256 6.288 -18.512 1.00 88.69 107 LEU A O 1
ATOM 866 N N . GLY A 1 108 ? 8.026 7.474 -17.817 1.00 88.38 108 GLY A N 1
ATOM 867 C CA . GLY A 1 108 ? 7.379 7.945 -16.605 1.00 88.38 108 GLY A CA 1
ATOM 868 C C . GLY A 1 108 ? 8.276 8.784 -15.709 1.00 88.38 108 GLY A C 1
ATOM 869 O O . GLY A 1 108 ? 9.406 9.137 -16.054 1.00 88.38 108 GLY A O 1
ATOM 870 N N . LYS A 1 109 ? 7.758 9.117 -14.530 1.00 87.69 109 LYS A N 1
ATOM 871 C CA . LYS A 1 109 ? 8.432 9.929 -13.516 1.00 87.69 109 LYS A CA 1
ATOM 872 C C . LYS A 1 109 ? 8.221 9.328 -12.138 1.00 87.69 109 LYS A C 1
ATOM 874 O O . LYS A 1 109 ? 7.127 8.889 -11.801 1.00 87.69 109 LYS A O 1
ATOM 879 N N . ILE A 1 110 ? 9.255 9.394 -11.313 1.00 83.50 110 ILE A N 1
ATOM 880 C CA . ILE A 1 110 ? 9.191 9.056 -9.897 1.00 83.50 110 ILE A CA 1
ATOM 881 C C . ILE A 1 110 ? 9.363 10.346 -9.105 1.00 83.50 110 ILE A C 1
ATOM 883 O O . ILE A 1 110 ? 10.371 11.042 -9.236 1.00 83.50 110 ILE A O 1
ATOM 887 N N . THR A 1 111 ? 8.376 10.677 -8.281 1.00 79.56 111 THR A N 1
ATOM 888 C CA . THR A 1 111 ? 8.343 11.929 -7.522 1.00 79.56 111 THR A CA 1
ATOM 889 C C . THR A 1 111 ? 8.369 11.640 -6.021 1.00 79.56 111 THR A C 1
ATOM 891 O O . THR A 1 111 ? 7.507 10.904 -5.536 1.00 79.56 111 THR A O 1
ATOM 894 N N . PRO A 1 112 ? 9.319 12.211 -5.259 1.00 71.88 112 PRO A N 1
ATOM 895 C CA . PRO A 1 112 ? 9.278 12.169 -3.803 1.00 71.88 112 PRO A CA 1
ATOM 896 C C . PRO A 1 112 ? 8.099 12.983 -3.271 1.00 71.88 112 PRO A C 1
ATOM 898 O O . PRO A 1 112 ? 7.915 14.140 -3.642 1.00 71.88 112 PRO A O 1
ATOM 901 N N . ASN A 1 113 ? 7.319 12.395 -2.366 1.00 64.12 113 ASN A N 1
ATOM 902 C CA . ASN A 1 113 ? 6.178 13.072 -1.741 1.00 64.12 113 ASN A CA 1
ATOM 903 C C . ASN A 1 113 ? 6.591 14.014 -0.595 1.00 64.12 113 ASN A C 1
ATOM 905 O O . ASN A 1 113 ? 5.788 14.829 -0.153 1.00 64.12 113 ASN A O 1
ATOM 909 N N . SER A 1 114 ? 7.825 13.903 -0.095 1.00 57.19 114 SER A N 1
ATOM 910 C CA . SER A 1 114 ? 8.401 14.796 0.914 1.00 57.19 114 SER A CA 1
ATOM 911 C C . SER A 1 114 ? 9.924 14.849 0.773 1.00 57.19 114 SER A C 1
ATOM 913 O O . SER A 1 114 ? 10.549 13.855 0.401 1.00 57.19 114 SER A O 1
ATOM 915 N N . LEU A 1 115 ? 10.508 16.011 1.078 1.00 53.25 115 LEU A N 1
ATOM 916 C CA . LEU A 1 115 ? 11.956 16.257 1.058 1.00 53.25 115 LEU A CA 1
ATOM 917 C C . LEU A 1 115 ? 12.633 16.029 2.422 1.00 53.25 115 LEU A C 1
ATOM 919 O O . LEU A 1 115 ? 13.854 15.938 2.472 1.00 53.25 115 LEU A O 1
ATOM 923 N N . LEU A 1 116 ? 11.860 15.921 3.512 1.00 50.88 116 LEU A N 1
ATOM 924 C CA . LEU A 1 116 ? 12.366 16.011 4.894 1.00 50.88 116 LEU A CA 1
ATOM 925 C C . LEU A 1 116 ? 12.229 14.715 5.720 1.00 50.88 116 LEU A C 1
ATOM 927 O O . LEU A 1 116 ? 12.915 14.561 6.723 1.00 50.88 116 LEU A O 1
ATOM 931 N N . VAL A 1 117 ? 11.357 13.773 5.336 1.00 48.66 117 VAL A N 1
ATOM 932 C CA . VAL A 1 117 ? 11.083 12.527 6.091 1.00 48.66 117 VAL A CA 1
ATOM 933 C C . VAL A 1 117 ? 11.025 11.334 5.127 1.00 48.66 117 VAL A C 1
ATOM 935 O O . VAL A 1 117 ? 10.660 11.529 3.967 1.00 48.66 117 VAL A O 1
ATOM 938 N N . LYS A 1 118 ? 11.410 10.126 5.601 1.00 45.06 118 LYS A N 1
ATOM 939 C CA . LYS A 1 118 ? 11.506 8.836 4.867 1.00 45.06 118 LYS A CA 1
ATOM 940 C C . LYS A 1 118 ? 10.656 8.806 3.582 1.00 45.06 118 LYS A C 1
ATOM 942 O O . LYS A 1 118 ? 9.428 8.882 3.622 1.00 45.06 118 LYS A O 1
ATOM 947 N N . LYS A 1 119 ? 11.356 8.735 2.442 1.00 56.38 119 LYS A N 1
ATOM 948 C CA . LYS A 1 119 ? 10.861 9.048 1.093 1.00 56.38 119 LYS A CA 1
ATOM 949 C C . LYS A 1 119 ? 9.787 8.065 0.626 1.00 56.38 119 LYS A C 1
ATOM 951 O O . LYS A 1 119 ? 10.101 7.026 0.055 1.00 56.38 119 LYS A O 1
ATOM 956 N N . LYS A 1 120 ? 8.514 8.435 0.773 1.00 64.25 120 LYS A N 1
ATOM 957 C CA . LYS A 1 120 ? 7.464 7.858 -0.072 1.00 64.25 120 LYS A CA 1
ATOM 958 C C . LYS A 1 120 ? 7.649 8.389 -1.496 1.00 64.25 120 LYS A C 1
ATOM 960 O O . LYS A 1 120 ? 7.649 9.605 -1.701 1.00 64.25 120 LYS A O 1
ATOM 965 N N . LEU A 1 121 ? 7.806 7.486 -2.456 1.00 71.50 121 LEU A N 1
ATOM 966 C CA . LEU A 1 121 ? 7.934 7.793 -3.877 1.00 71.50 121 LEU A CA 1
ATOM 967 C C . LEU A 1 121 ? 6.608 7.483 -4.574 1.00 71.50 121 LEU A C 1
ATOM 969 O O . LEU A 1 121 ? 6.041 6.417 -4.361 1.00 71.50 121 LEU A O 1
ATOM 973 N N . THR A 1 122 ? 6.117 8.408 -5.393 1.00 73.94 122 THR A N 1
ATOM 974 C CA . THR A 1 122 ? 4.974 8.170 -6.283 1.00 73.94 122 THR A CA 1
ATOM 975 C C . THR A 1 122 ? 5.497 7.957 -7.692 1.00 73.94 122 THR A C 1
ATOM 977 O O . THR A 1 122 ? 6.277 8.778 -8.183 1.00 73.94 122 THR A O 1
ATOM 980 N N . VAL A 1 123 ? 5.059 6.885 -8.344 1.00 78.81 123 VAL A N 1
ATOM 981 C CA . VAL A 1 123 ? 5.389 6.599 -9.743 1.00 78.81 123 VAL A CA 1
ATOM 982 C C . VAL A 1 123 ? 4.223 7.031 -10.625 1.00 78.81 123 VAL A C 1
ATOM 984 O O . VAL A 1 123 ? 3.065 6.768 -10.308 1.00 78.81 123 VAL A O 1
ATOM 987 N N . GLN A 1 124 ? 4.542 7.716 -11.717 1.00 83.88 124 GLN A N 1
ATOM 988 C CA . GLN A 1 124 ? 3.624 7.989 -12.816 1.00 83.88 124 GLN A CA 1
ATOM 989 C C . GLN A 1 124 ? 4.229 7.419 -14.090 1.00 83.88 124 GLN A C 1
ATOM 991 O O . GLN A 1 124 ? 5.424 7.616 -14.316 1.00 83.88 124 GLN A O 1
ATOM 996 N N . PHE A 1 125 ? 3.449 6.740 -14.921 1.00 85.50 125 PHE A N 1
ATOM 997 C CA . PHE A 1 125 ? 3.947 6.172 -16.174 1.00 85.50 125 PHE A CA 1
ATOM 998 C C . PHE A 1 125 ? 2.893 6.226 -17.278 1.00 85.50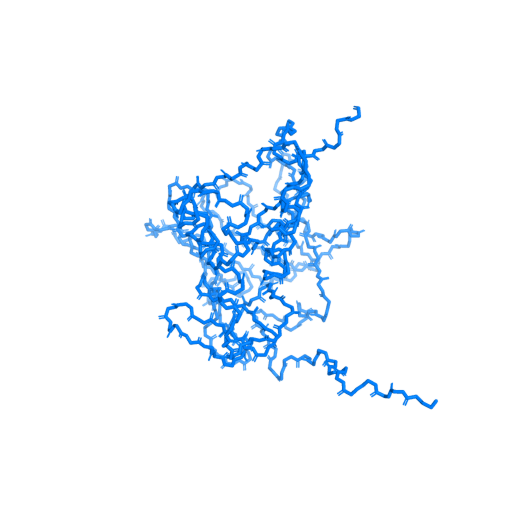 125 PHE A C 1
ATOM 1000 O O . PHE A 1 125 ? 1.706 6.368 -17.006 1.00 85.50 125 PHE A O 1
ATOM 1007 N N . HIS A 1 126 ? 3.338 6.125 -18.526 1.00 84.62 126 HIS A N 1
ATOM 1008 C CA . HIS A 1 126 ? 2.453 6.043 -19.683 1.00 84.62 126 HIS A CA 1
ATOM 1009 C C . HIS A 1 126 ? 2.061 4.588 -19.945 1.00 84.62 126 HIS A C 1
ATOM 1011 O O . HIS A 1 126 ? 2.928 3.735 -20.146 1.00 84.62 126 HIS A O 1
ATOM 1017 N N . ASN A 1 127 ? 0.763 4.301 -19.968 1.00 83.56 127 ASN A N 1
ATOM 1018 C CA . ASN A 1 127 ? 0.253 2.988 -20.333 1.00 83.56 127 ASN A CA 1
ATOM 1019 C C . ASN A 1 127 ? 0.375 2.791 -21.850 1.00 83.56 127 ASN A C 1
ATOM 1021 O O . ASN A 1 127 ? -0.293 3.470 -22.625 1.00 83.56 127 ASN A O 1
ATOM 1025 N N . LYS A 1 128 ? 1.201 1.840 -22.296 1.00 83.69 128 LYS A N 1
ATOM 1026 C CA . LYS A 1 128 ? 1.417 1.556 -23.724 1.00 83.69 128 LYS A CA 1
ATOM 1027 C C . LYS A 1 128 ? 0.157 1.046 -24.435 1.00 83.69 128 LYS A C 1
ATOM 1029 O O . LYS A 1 128 ? 0.079 1.155 -25.653 1.00 83.69 128 LYS A O 1
ATOM 1034 N N . THR A 1 129 ? -0.819 0.500 -23.707 1.00 81.06 129 THR A N 1
ATOM 1035 C CA . THR A 1 129 ? -2.059 -0.037 -24.289 1.00 81.06 129 THR A CA 1
ATOM 1036 C C . THR A 1 129 ? -3.134 1.030 -24.483 1.00 81.06 129 THR A C 1
ATOM 1038 O O . THR A 1 129 ? -3.909 0.941 -25.435 1.00 81.06 129 THR A O 1
ATOM 1041 N N . THR A 1 130 ? -3.221 2.021 -23.594 1.00 78.62 130 THR A N 1
ATOM 1042 C CA . THR A 1 130 ? -4.261 3.066 -23.667 1.00 78.62 130 THR A CA 1
ATOM 1043 C C . THR A 1 130 ? -3.731 4.430 -24.097 1.00 78.62 130 THR A C 1
ATOM 1045 O O . THR A 1 130 ? -4.493 5.222 -24.637 1.00 78.62 130 THR A O 1
ATOM 1048 N N . GLY A 1 131 ? -2.440 4.699 -23.896 1.00 78.62 131 GLY A N 1
ATOM 1049 C CA . GLY A 1 131 ? -1.822 6.017 -24.062 1.00 78.62 131 GLY A CA 1
ATOM 1050 C C . GLY A 1 131 ? -1.973 6.931 -22.840 1.00 78.62 131 GLY A C 1
ATOM 1051 O O . GLY A 1 131 ? -1.340 7.988 -22.790 1.00 78.62 131 GLY A O 1
ATOM 1052 N N . ASP A 1 132 ? -2.763 6.524 -21.846 1.00 78.25 132 ASP A N 1
ATOM 1053 C CA . ASP A 1 132 ? -3.069 7.336 -20.669 1.00 78.25 132 ASP A CA 1
ATOM 1054 C C . ASP A 1 132 ? -1.894 7.399 -19.683 1.00 78.25 132 ASP A C 1
ATOM 1056 O O . ASP A 1 132 ? -1.038 6.510 -19.630 1.00 78.25 132 ASP A O 1
ATOM 1060 N N . ILE A 1 133 ? -1.861 8.464 -18.877 1.00 77.06 133 ILE A N 1
ATOM 1061 C CA . ILE A 1 133 ? -0.924 8.591 -17.756 1.00 77.06 133 ILE A CA 1
ATOM 1062 C C . ILE A 1 133 ? -1.545 7.941 -16.524 1.00 77.06 133 ILE A C 1
ATOM 1064 O O . ILE A 1 133 ? -2.566 8.405 -16.017 1.00 77.06 133 ILE A O 1
ATOM 1068 N N . GLU A 1 134 ? -0.862 6.928 -16.007 1.00 74.00 134 GLU A N 1
ATOM 1069 C CA . GLU A 1 134 ? -1.246 6.175 -14.822 1.00 74.00 134 GLU A CA 1
ATOM 1070 C C . GLU A 1 134 ? -0.486 6.670 -13.598 1.00 74.00 134 GLU A C 1
ATOM 1072 O O . GLU A 1 134 ? 0.708 6.978 -13.672 1.00 74.00 134 GLU A O 1
ATOM 1077 N N . ASN A 1 135 ? -1.170 6.753 -12.455 1.00 69.81 135 ASN A N 1
ATOM 1078 C CA . ASN A 1 135 ? -0.569 7.138 -11.184 1.00 69.81 135 ASN A CA 1
ATOM 1079 C C . ASN A 1 135 ? -1.218 6.422 -9.993 1.00 69.81 135 ASN A C 1
ATOM 1081 O O . ASN A 1 135 ? -2.398 6.088 -10.011 1.00 69.81 135 ASN A O 1
ATOM 1085 N N . ASP A 1 136 ? -0.437 6.214 -8.932 1.00 63.28 136 ASP A N 1
ATOM 1086 C CA . ASP A 1 136 ? -0.967 5.685 -7.674 1.00 63.28 136 ASP A CA 1
ATOM 1087 C C . ASP A 1 136 ? -1.881 6.733 -7.007 1.00 63.28 136 ASP A C 1
ATOM 1089 O O . ASP A 1 136 ? -1.438 7.809 -6.571 1.00 63.28 136 ASP A O 1
ATOM 1093 N N . LYS A 1 137 ? -3.189 6.446 -6.971 1.00 65.62 137 LYS A N 1
ATOM 1094 C CA . LYS A 1 137 ? -4.200 7.352 -6.420 1.00 65.62 137 LYS A CA 1
ATOM 1095 C C . LYS A 1 137 ? -4.245 7.229 -4.896 1.00 65.62 137 LYS A C 1
ATOM 1097 O O . LYS A 1 137 ? -4.955 6.422 -4.314 1.00 65.62 137 LYS A O 1
ATOM 1102 N N . ASN A 1 138 ? -3.570 8.148 -4.213 1.00 64.38 138 ASN A N 1
ATOM 1103 C CA . ASN A 1 138 ? -3.464 8.160 -2.743 1.00 64.38 138 ASN A CA 1
ATOM 1104 C C . ASN A 1 138 ? -4.783 8.365 -1.960 1.00 64.38 138 ASN A C 1
ATOM 1106 O O . ASN A 1 138 ? -4.799 8.214 -0.735 1.00 64.38 138 ASN A O 1
ATOM 1110 N N . TYR A 1 139 ? -5.868 8.751 -2.636 1.00 78.19 139 TYR A N 1
ATOM 1111 C CA . TYR A 1 139 ? -7.155 9.120 -2.031 1.00 78.19 139 TYR A CA 1
ATOM 1112 C C . TYR A 1 139 ? -8.301 8.237 -2.510 1.00 78.19 139 TYR A C 1
ATOM 1114 O O . TYR A 1 139 ? -9.442 8.692 -2.558 1.00 78.19 139 TYR A O 1
ATOM 1122 N N . VAL A 1 140 ? -8.013 6.987 -2.862 1.00 85.50 140 VAL A N 1
ATOM 1123 C CA . VAL A 1 140 ? -9.060 6.026 -3.206 1.00 85.50 140 VAL A CA 1
ATOM 1124 C C . VAL A 1 140 ? -9.083 4.845 -2.248 1.00 85.50 140 VAL A C 1
ATOM 1126 O O . VAL A 1 140 ? -8.082 4.556 -1.595 1.00 85.50 140 VAL A O 1
ATOM 1129 N N . LEU A 1 141 ? -10.220 4.168 -2.128 1.00 89.00 141 LEU A N 1
ATOM 1130 C CA . LEU A 1 141 ? -10.357 2.858 -1.490 1.00 89.00 141 LEU A CA 1
ATOM 1131 C C . LEU A 1 141 ? -11.006 1.908 -2.494 1.00 89.00 141 LEU A C 1
ATOM 1133 O O . LEU A 1 141 ? -12.075 2.209 -3.026 1.00 89.00 141 LEU A O 1
ATOM 1137 N N . ARG A 1 142 ? -10.343 0.788 -2.778 1.00 88.56 142 ARG A N 1
ATOM 1138 C CA . ARG A 1 142 ? -10.828 -0.194 -3.747 1.00 88.56 142 ARG A CA 1
ATOM 1139 C C . ARG A 1 142 ? -11.734 -1.225 -3.089 1.00 88.56 142 ARG A C 1
ATOM 1141 O O . ARG A 1 142 ? -11.315 -1.873 -2.136 1.00 88.56 142 ARG A O 1
ATOM 1148 N N . PHE A 1 143 ? -12.911 -1.389 -3.673 1.00 90.69 143 PHE A N 1
ATOM 1149 C CA . PHE A 1 143 ? -13.851 -2.481 -3.450 1.00 90.69 143 PHE A CA 1
ATOM 1150 C C . PHE A 1 143 ? -13.825 -3.416 -4.671 1.00 90.69 143 PHE A C 1
ATOM 1152 O O . PHE A 1 143 ? -13.196 -3.109 -5.687 1.00 90.69 143 PHE A O 1
ATOM 1159 N N . GLU A 1 144 ? -14.513 -4.554 -4.606 1.00 86.56 144 GLU A N 1
ATOM 1160 C CA . GLU A 1 144 ? -14.538 -5.516 -5.724 1.00 86.56 144 GLU A CA 1
ATOM 1161 C C . GLU A 1 144 ? -15.206 -4.969 -6.992 1.00 86.56 144 GLU A C 1
ATOM 1163 O O . GLU A 1 144 ? -14.798 -5.294 -8.105 1.00 86.56 144 GLU A O 1
ATOM 1168 N N . ASP A 1 145 ? -16.239 -4.142 -6.834 1.00 85.38 145 ASP A N 1
ATOM 1169 C CA . ASP A 1 145 ? -17.077 -3.639 -7.923 1.00 85.38 145 ASP A CA 1
ATOM 1170 C C . ASP A 1 145 ? -16.856 -2.153 -8.239 1.00 85.38 145 ASP A C 1
ATOM 1172 O O . ASP A 1 145 ? -17.344 -1.661 -9.260 1.00 85.38 145 ASP A O 1
ATOM 1176 N N . CYS A 1 146 ? -16.137 -1.418 -7.386 1.00 88.38 146 CYS A N 1
ATOM 1177 C CA . CYS A 1 146 ? -15.912 0.012 -7.571 1.00 88.38 146 CYS A CA 1
ATOM 1178 C C . CYS A 1 146 ? -14.660 0.520 -6.841 1.00 88.38 146 CYS A C 1
ATOM 1180 O O . CYS A 1 146 ? -14.107 -0.129 -5.954 1.00 88.38 146 CYS A O 1
ATOM 1182 N N . VAL A 1 147 ? -14.253 1.737 -7.181 1.00 89.25 147 VAL A N 1
ATOM 1183 C CA . VAL A 1 147 ? -13.254 2.511 -6.449 1.00 89.25 147 VAL A CA 1
ATOM 1184 C C . VAL A 1 147 ? -13.949 3.713 -5.819 1.00 89.25 147 VAL A C 1
ATOM 1186 O O . VAL A 1 147 ? -14.559 4.519 -6.518 1.00 89.25 147 VAL A O 1
ATOM 1189 N N . TYR A 1 148 ? -13.866 3.857 -4.498 1.00 90.06 148 TYR A N 1
ATOM 1190 C CA . TYR A 1 148 ? -14.376 5.040 -3.810 1.00 90.06 148 TYR A CA 1
ATOM 1191 C C . TYR A 1 148 ? -13.302 6.125 -3.764 1.00 90.06 148 TYR A C 1
ATOM 1193 O O . TYR A 1 148 ? -12.253 5.929 -3.153 1.00 90.06 148 TYR A O 1
ATOM 1201 N N . ASP A 1 149 ? -13.562 7.269 -4.393 1.00 87.56 149 ASP A N 1
ATOM 1202 C CA . ASP A 1 149 ? -12.660 8.422 -4.419 1.00 87.56 149 ASP A CA 1
ATOM 1203 C C . ASP A 1 149 ? -13.045 9.403 -3.302 1.00 87.56 149 ASP A C 1
ATOM 1205 O O . ASP A 1 149 ? -14.127 9.996 -3.317 1.00 87.56 149 ASP A O 1
ATOM 1209 N N . PHE A 1 150 ? -12.161 9.590 -2.318 1.00 87.06 150 PHE A N 1
ATOM 1210 C CA . PHE A 1 150 ? -12.414 10.467 -1.169 1.00 87.06 150 PHE A CA 1
ATOM 1211 C C . PHE A 1 150 ? -12.393 11.958 -1.521 1.00 87.06 150 PHE A C 1
ATOM 1213 O O . PHE A 1 150 ? -12.992 12.747 -0.790 1.00 87.06 150 PHE A O 1
ATOM 1220 N N . ASN A 1 151 ? -11.746 12.356 -2.621 1.00 84.38 151 ASN A N 1
ATOM 1221 C CA . ASN A 1 151 ? -11.782 13.742 -3.086 1.00 84.38 151 ASN A CA 1
ATOM 1222 C C . ASN A 1 151 ? -13.125 14.043 -3.755 1.00 84.38 151 ASN A C 1
ATOM 1224 O O . ASN A 1 151 ? -13.733 15.075 -3.478 1.00 84.38 151 ASN A O 1
ATOM 1228 N N . LYS 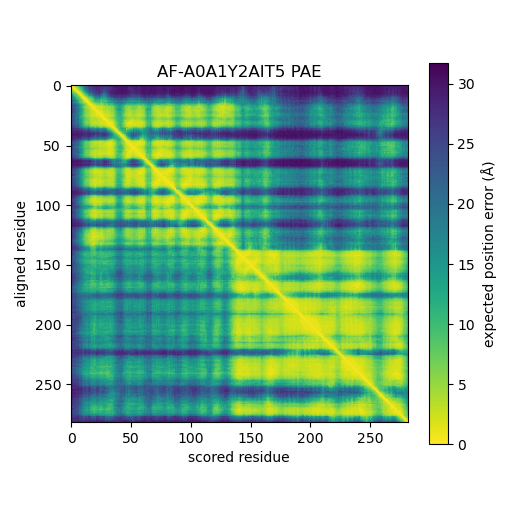A 1 152 ? -13.615 13.118 -4.589 1.00 86.06 152 LYS A N 1
ATOM 1229 C CA . LYS A 1 152 ? -14.929 13.236 -5.247 1.00 86.06 152 LYS A CA 1
ATOM 1230 C C . LYS A 1 152 ? -16.098 12.885 -4.326 1.00 86.06 152 LYS A C 1
ATOM 1232 O O . LYS A 1 152 ? -17.230 13.241 -4.632 1.00 86.06 152 LYS A O 1
ATOM 1237 N N . LYS A 1 153 ? -15.825 12.190 -3.216 1.00 88.88 153 LYS A N 1
ATOM 1238 C CA . LYS A 1 153 ? -16.814 11.636 -2.276 1.00 88.88 153 LYS A CA 1
ATOM 1239 C C . LYS A 1 153 ? -17.856 10.762 -2.981 1.00 88.88 153 LYS A C 1
ATOM 1241 O O . LYS A 1 153 ? -19.046 10.847 -2.690 1.00 88.88 153 LYS A O 1
ATOM 1246 N N . ALA A 1 154 ? -17.401 9.952 -3.931 1.00 88.19 154 ALA A N 1
ATOM 1247 C CA . ALA A 1 154 ? -18.264 9.127 -4.763 1.00 88.19 154 ALA A CA 1
ATOM 1248 C C . ALA A 1 154 ? -17.586 7.804 -5.129 1.00 88.19 154 ALA A C 1
ATOM 1250 O O . ALA A 1 154 ? -16.365 7.739 -5.296 1.00 88.19 154 ALA A O 1
ATOM 1251 N N . SER A 1 155 ? -18.397 6.760 -5.297 1.00 88.06 155 SER A N 1
ATOM 1252 C CA . SER A 1 155 ? -17.974 5.500 -5.908 1.00 88.06 155 SER A CA 1
ATOM 1253 C C . SER A 1 155 ? -17.914 5.648 -7.428 1.00 88.06 155 SER A C 1
ATOM 1255 O O . SER A 1 155 ? -18.907 6.020 -8.056 1.00 88.06 155 SER A O 1
ATOM 1257 N N . CYS A 1 156 ? -16.773 5.325 -8.022 1.00 82.75 156 CYS A N 1
ATOM 1258 C CA . CYS A 1 156 ? -16.545 5.281 -9.462 1.00 82.75 156 CYS A CA 1
ATOM 1259 C C . CYS A 1 156 ? -16.356 3.824 -9.924 1.00 82.75 156 CYS A C 1
ATOM 1261 O O . CYS A 1 156 ? -15.888 2.996 -9.141 1.00 82.75 156 CYS A O 1
ATOM 1263 N N . PRO A 1 157 ? -16.702 3.477 -11.177 1.00 82.94 157 PRO A N 1
ATOM 1264 C CA . PRO A 1 157 ? -16.376 2.161 -11.724 1.00 82.94 157 PRO A CA 1
ATOM 1265 C C . PRO A 1 157 ? -14.858 1.938 -11.710 1.00 82.94 157 PRO A C 1
ATOM 1267 O O . PRO A 1 157 ? -14.101 2.884 -11.920 1.00 82.94 157 PRO A O 1
ATOM 1270 N N . VAL A 1 158 ? -14.427 0.696 -11.471 1.00 69.12 158 VAL A N 1
ATOM 1271 C CA . VAL A 1 158 ? -13.000 0.341 -11.470 1.00 69.12 158 VAL A CA 1
ATOM 1272 C C . VAL A 1 158 ? -12.433 0.527 -12.874 1.00 69.12 158 VAL A C 1
ATOM 1274 O O . VAL A 1 158 ? -12.896 -0.108 -13.824 1.00 69.12 158 VAL A O 1
ATOM 1277 N N . LEU A 1 159 ? -11.406 1.360 -13.001 1.00 66.25 159 LEU A N 1
ATOM 1278 C CA . LEU A 1 159 ? -10.624 1.488 -14.221 1.00 66.25 159 LEU A CA 1
ATOM 1279 C C . LEU A 1 159 ? -9.278 0.769 -14.046 1.00 66.25 159 LEU A C 1
ATOM 1281 O O . LEU A 1 159 ? -8.710 0.790 -12.952 1.00 66.25 159 LEU A O 1
ATOM 1285 N N . PRO A 1 160 ? -8.713 0.162 -15.111 1.00 58.72 160 PRO A N 1
ATOM 1286 C CA . PRO A 1 160 ? -7.339 -0.352 -15.078 1.00 58.72 160 PRO A CA 1
ATOM 1287 C C . PRO A 1 160 ? -6.328 0.695 -14.583 1.00 58.72 160 PRO A C 1
ATOM 1289 O O . PRO A 1 160 ? -5.353 0.345 -13.923 1.00 58.72 160 PRO A O 1
ATOM 1292 N N . SER A 1 161 ? -6.628 1.972 -14.827 1.00 56.19 161 SER A N 1
ATOM 1293 C CA . SER A 1 161 ? -5.847 3.139 -14.430 1.00 56.19 161 SER A CA 1
ATOM 1294 C C . SER A 1 161 ? -5.844 3.478 -12.939 1.00 56.19 161 SER A C 1
ATOM 1296 O O . SER A 1 161 ? -5.050 4.298 -12.485 1.00 56.19 161 SER A O 1
ATOM 1298 N N . ASP A 1 162 ? -6.714 2.865 -12.133 1.00 60.31 162 ASP A N 1
ATOM 1299 C CA . ASP A 1 162 ? -6.809 3.179 -10.702 1.00 60.31 162 ASP A CA 1
ATOM 1300 C C . ASP A 1 162 ? -5.669 2.580 -9.857 1.00 60.31 162 ASP A C 1
ATOM 1302 O O . ASP A 1 162 ? -5.615 2.854 -8.661 1.00 60.31 162 ASP A O 1
ATOM 1306 N N . PHE A 1 163 ? -4.777 1.773 -10.456 1.00 63.84 163 PHE A N 1
ATOM 1307 C CA . PHE A 1 163 ? -3.560 1.186 -9.864 1.00 63.84 163 PHE A CA 1
ATOM 1308 C C . PHE A 1 163 ? -3.649 0.891 -8.353 1.00 63.84 163 PHE A C 1
ATOM 1310 O O . PHE A 1 163 ? -2.890 1.406 -7.538 1.00 63.84 163 PHE A O 1
ATOM 1317 N N . CYS A 1 164 ? -4.612 0.059 -7.956 1.00 71.69 164 CYS A N 1
ATOM 1318 C CA . CYS A 1 164 ? -4.792 -0.327 -6.558 1.00 71.69 164 CYS A CA 1
ATOM 1319 C C . CYS A 1 164 ? -4.159 -1.696 -6.306 1.00 71.69 164 CYS A C 1
ATOM 1321 O O . CYS A 1 164 ? -4.680 -2.702 -6.780 1.00 71.69 164 CYS A O 1
ATOM 1323 N N . LEU A 1 165 ? -3.085 -1.731 -5.516 1.00 71.62 165 LEU A N 1
ATOM 1324 C CA . LEU A 1 165 ? -2.407 -2.971 -5.107 1.00 71.62 165 LEU A CA 1
ATOM 1325 C C . LEU A 1 165 ? -3.175 -3.774 -4.045 1.00 71.62 165 LEU A C 1
ATOM 1327 O O . LEU A 1 165 ? -2.821 -4.909 -3.764 1.00 71.62 165 LEU A O 1
ATOM 1331 N N . LYS A 1 166 ? -4.188 -3.168 -3.420 1.00 83.06 166 LYS A N 1
ATOM 1332 C CA . LYS A 1 166 ? -4.949 -3.739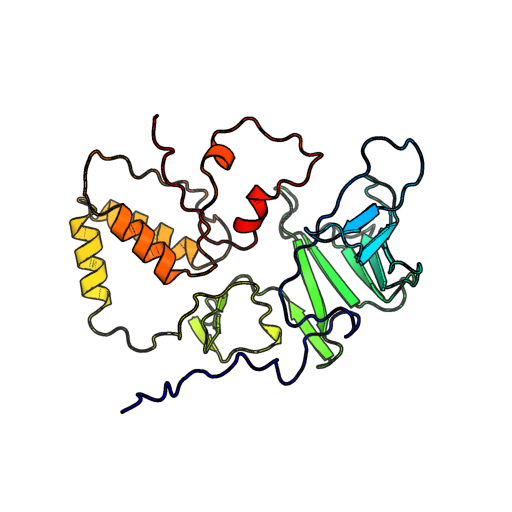 -2.303 1.00 83.06 166 LYS A CA 1
ATOM 1333 C C . LYS A 1 166 ? -6.439 -3.496 -2.478 1.00 83.06 166 LYS A C 1
ATOM 1335 O O . LYS A 1 166 ? -6.833 -2.502 -3.102 1.00 83.06 166 LYS A O 1
ATOM 1340 N N . SER A 1 167 ? -7.263 -4.362 -1.906 1.00 87.38 167 SER A N 1
ATOM 1341 C CA . SER A 1 167 ? -8.721 -4.271 -1.949 1.00 87.38 167 SER A CA 1
ATOM 1342 C C . SER A 1 167 ? -9.328 -4.524 -0.570 1.00 87.38 167 SER A C 1
ATOM 1344 O O . SER A 1 167 ? -8.698 -5.091 0.320 1.00 87.38 167 SER A O 1
ATOM 1346 N N . THR A 1 168 ? -10.567 -4.082 -0.371 1.00 91.19 168 THR A N 1
ATOM 1347 C CA . THR A 1 168 ? -11.345 -4.471 0.809 1.00 91.19 168 THR A CA 1
ATOM 1348 C C . THR A 1 168 ? -11.874 -5.906 0.713 1.00 91.19 168 THR A C 1
ATOM 1350 O O . THR A 1 168 ? -12.299 -6.445 1.726 1.00 91.19 168 THR A O 1
ATOM 1353 N N . ASN A 1 169 ? -11.839 -6.523 -0.477 1.00 90.69 169 ASN A N 1
ATOM 1354 C CA . ASN A 1 169 ? -12.325 -7.887 -0.760 1.00 90.69 169 ASN A CA 1
ATOM 1355 C C . ASN A 1 169 ? -13.824 -8.091 -0.503 1.00 90.69 169 ASN A C 1
ATOM 1357 O O . ASN A 1 169 ? -14.270 -9.151 -0.077 1.00 90.69 169 ASN A O 1
ATOM 1361 N N . TYR A 1 170 ? -14.606 -7.038 -0.727 1.00 91.31 170 TYR A N 1
ATOM 1362 C CA . TYR A 1 170 ? -16.060 -7.113 -0.800 1.00 91.31 170 TYR A CA 1
ATOM 1363 C C . TYR A 1 170 ? -16.598 -5.986 -1.687 1.00 91.31 170 TYR A C 1
ATOM 1365 O O . TYR A 1 170 ? -15.909 -4.995 -1.959 1.00 91.31 170 TYR A O 1
ATOM 1373 N N . LYS A 1 171 ? -17.842 -6.130 -2.150 1.00 91.50 171 LYS A N 1
ATOM 1374 C CA . LYS A 1 171 ? -18.541 -5.116 -2.955 1.00 91.50 171 LYS A CA 1
ATOM 1375 C C . LYS A 1 171 ? -18.925 -3.897 -2.127 1.00 91.50 171 LYS A C 1
ATOM 1377 O O . LYS A 1 171 ? -19.349 -4.022 -0.980 1.00 91.50 171 LYS A O 1
ATOM 1382 N N . TYR A 1 172 ? -18.849 -2.717 -2.727 1.00 90.12 172 TYR A N 1
ATOM 1383 C CA . TYR A 1 172 ? -19.214 -1.479 -2.060 1.00 90.12 172 TYR A CA 1
ATOM 1384 C C . TYR A 1 172 ? -20.696 -1.466 -1.687 1.00 90.12 172 TYR A C 1
ATOM 1386 O O . TYR A 1 172 ? -21.592 -1.548 -2.532 1.00 90.12 172 TYR A O 1
ATOM 1394 N N . TYR A 1 173 ? -20.959 -1.330 -0.393 1.00 85.94 173 TYR A N 1
ATOM 1395 C CA . TYR A 1 173 ? -22.315 -1.260 0.120 1.00 85.94 173 TYR A CA 1
ATOM 1396 C C . TYR A 1 173 ? -22.869 0.151 -0.101 1.00 85.94 173 TYR A C 1
ATOM 1398 O O . TYR A 1 173 ? -22.328 1.105 0.443 1.00 85.94 173 TYR A O 1
ATOM 1406 N N . ARG A 1 174 ? -23.932 0.302 -0.902 1.00 82.50 174 ARG A N 1
ATOM 1407 C CA . ARG A 1 174 ? -24.508 1.623 -1.239 1.00 82.50 174 ARG A CA 1
ATOM 1408 C C . ARG A 1 174 ? -25.578 2.097 -0.253 1.00 82.50 174 ARG A C 1
ATOM 1410 O O . ARG A 1 174 ? -25.829 3.293 -0.148 1.00 82.50 174 ARG A O 1
ATOM 1417 N N . GLU A 1 175 ? -26.215 1.176 0.470 1.00 79.62 175 GLU A N 1
ATOM 1418 C CA . GLU A 1 175 ? -27.376 1.479 1.313 1.00 79.62 175 GLU A CA 1
ATOM 1419 C C . GLU A 1 175 ? -27.121 1.222 2.797 1.00 79.62 175 GLU A C 1
ATOM 1421 O O . GLU A 1 175 ? -27.365 0.142 3.308 1.00 79.62 175 GLU A O 1
ATOM 1426 N N . HIS A 1 176 ? -26.710 2.232 3.554 1.00 72.19 176 HIS A N 1
ATOM 1427 C CA . HIS A 1 176 ? -26.304 2.044 4.956 1.00 72.19 176 HIS A CA 1
ATOM 1428 C C . HIS A 1 176 ? -27.438 2.151 5.998 1.00 72.19 176 HIS A C 1
ATOM 1430 O O . HIS A 1 176 ? -27.154 2.355 7.185 1.00 72.19 176 HIS A O 1
ATOM 1436 N N . ARG A 1 177 ? -28.719 2.087 5.595 1.00 68.19 177 ARG A N 1
ATOM 1437 C CA . ARG A 1 177 ? -29.843 2.386 6.508 1.00 68.19 177 ARG A CA 1
ATOM 1438 C C . ARG A 1 177 ? -29.837 1.423 7.707 1.00 68.19 177 ARG A C 1
ATOM 1440 O O . ARG A 1 177 ? -29.734 0.214 7.549 1.00 68.19 177 ARG A O 1
ATOM 1447 N N . GLY A 1 178 ? -29.890 1.974 8.922 1.00 70.62 178 GLY A N 1
ATOM 1448 C CA . GLY A 1 178 ? -29.909 1.223 10.189 1.00 70.62 178 GLY A CA 1
ATOM 1449 C C . GLY A 1 178 ? -28.541 0.782 10.734 1.00 70.62 178 GLY A C 1
ATOM 1450 O O . GLY A 1 178 ? -28.331 0.828 11.945 1.00 70.62 178 GLY A O 1
ATOM 1451 N N . LYS A 1 179 ? -27.564 0.455 9.877 1.00 82.69 179 LYS A N 1
ATOM 1452 C CA . LYS A 1 179 ? -26.249 -0.067 10.312 1.00 82.69 179 LYS A CA 1
ATOM 1453 C C . LYS A 1 179 ? -25.377 0.948 11.050 1.00 82.69 179 LYS A C 1
ATOM 1455 O O . LYS A 1 179 ? -24.633 0.587 11.957 1.00 82.69 179 LYS A O 1
ATOM 1460 N N . ILE A 1 180 ? -25.510 2.235 10.730 1.00 85.12 180 ILE A N 1
ATOM 1461 C CA . ILE A 1 180 ? -24.766 3.304 11.419 1.00 85.12 180 ILE A CA 1
ATOM 1462 C C . ILE A 1 180 ? -25.142 3.371 12.907 1.00 85.12 180 ILE A C 1
ATOM 1464 O O . ILE A 1 180 ? -24.277 3.610 13.748 1.00 85.12 180 ILE A O 1
ATOM 1468 N N . ALA A 1 181 ? -26.421 3.170 13.242 1.00 88.00 181 ALA A N 1
ATOM 1469 C CA . ALA A 1 181 ? -26.881 3.196 14.629 1.00 88.00 181 ALA A CA 1
ATOM 1470 C C . ALA A 1 181 ? -26.340 1.994 15.420 1.00 88.00 181 ALA A C 1
ATOM 1472 O O . ALA A 1 181 ? -25.891 2.164 16.550 1.00 88.00 181 ALA A O 1
ATOM 1473 N N . GLU A 1 182 ? -26.314 0.815 14.795 1.00 89.62 182 GLU A N 1
ATOM 1474 C CA . GLU A 1 182 ? -25.743 -0.413 15.361 1.00 89.62 182 GLU A CA 1
ATOM 1475 C C . GLU A 1 182 ? -24.251 -0.241 15.691 1.00 89.62 182 GLU A C 1
ATOM 1477 O O . GLU A 1 182 ? -23.844 -0.469 16.828 1.00 89.62 182 GLU A O 1
ATOM 1482 N N . VAL A 1 183 ? -23.455 0.275 14.746 1.00 88.44 183 VAL A N 1
ATOM 1483 C CA . VAL A 1 183 ? -22.021 0.547 14.963 1.00 88.44 183 VAL A CA 1
ATOM 1484 C C . VAL A 1 183 ? -21.806 1.604 16.049 1.00 88.44 183 VAL A C 1
ATOM 1486 O O . VAL A 1 183 ? -20.928 1.455 16.895 1.00 88.44 183 VAL A O 1
ATOM 1489 N N . LYS A 1 184 ? -22.616 2.672 16.072 1.00 88.25 184 LYS A N 1
ATOM 1490 C CA . LYS A 1 184 ? -22.536 3.691 17.131 1.00 88.25 184 LYS A CA 1
ATOM 1491 C C . LYS A 1 184 ? -22.849 3.114 18.510 1.00 88.25 184 LYS A C 1
ATOM 1493 O O . LYS A 1 184 ? -22.201 3.520 19.469 1.00 88.25 184 LYS A O 1
ATOM 1498 N N . ARG A 1 185 ? -23.817 2.197 18.614 1.00 90.38 185 ARG A N 1
ATOM 1499 C CA . ARG A 1 185 ? -24.138 1.511 19.872 1.00 90.38 185 ARG A CA 1
ATOM 1500 C C . ARG A 1 185 ? -22.975 0.628 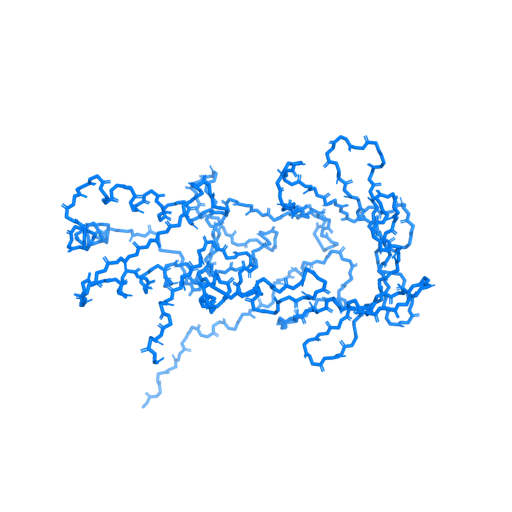20.316 1.00 90.38 185 ARG A C 1
ATOM 1502 O O . ARG A 1 185 ? -22.491 0.811 21.420 1.00 90.38 185 ARG A O 1
ATOM 1509 N N . PHE A 1 186 ? -22.435 -0.185 19.411 1.00 90.19 186 PHE A N 1
ATOM 1510 C CA . PHE A 1 186 ? -21.254 -1.008 19.681 1.00 90.19 186 PHE A CA 1
ATOM 1511 C C . PHE A 1 186 ? -20.054 -0.193 20.198 1.00 90.19 186 PHE A C 1
ATOM 1513 O O . PHE A 1 186 ? -19.394 -0.592 21.152 1.00 90.19 186 PHE A O 1
ATOM 1520 N N . LEU A 1 187 ? -19.782 0.983 19.619 1.00 89.50 187 LEU A N 1
ATOM 1521 C CA . LEU A 1 187 ? -18.711 1.857 20.113 1.00 89.50 187 LEU A CA 1
ATOM 1522 C C . LEU A 1 187 ? -18.991 2.411 21.518 1.00 89.50 187 LEU A C 1
ATOM 1524 O O . LEU A 1 187 ? -18.048 2.580 22.283 1.00 89.50 187 LEU A O 1
ATOM 1528 N N . LYS A 1 188 ? -20.255 2.683 21.862 1.00 90.19 188 LYS A N 1
ATOM 1529 C CA . LYS A 1 188 ? -20.654 3.094 23.219 1.00 90.19 188 LYS A CA 1
ATOM 1530 C C . LYS A 1 188 ? -20.540 1.960 24.232 1.00 90.19 188 LYS A C 1
ATOM 1532 O O . LYS A 1 188 ? -20.218 2.222 25.383 1.00 90.19 188 LYS A O 1
ATOM 1537 N N . ASP A 1 189 ? -20.758 0.724 23.792 1.00 87.88 189 ASP A N 1
ATOM 1538 C CA . ASP A 1 189 ? -20.607 -0.459 24.641 1.00 87.88 189 ASP A CA 1
ATOM 1539 C C . ASP A 1 189 ? -19.125 -0.708 24.998 1.00 87.88 189 ASP A C 1
ATOM 1541 O O . ASP A 1 189 ? -18.826 -1.210 26.077 1.00 87.88 189 ASP A O 1
ATOM 1545 N N . ILE A 1 190 ? -18.189 -0.328 24.115 1.00 86.19 190 ILE A N 1
ATOM 1546 C CA . ILE A 1 190 ? -16.737 -0.485 24.332 1.00 86.19 190 ILE A CA 1
ATOM 1547 C C . ILE A 1 190 ? -16.114 0.727 25.035 1.00 86.19 190 ILE A C 1
ATOM 1549 O O . ILE A 1 190 ? -15.233 0.576 25.881 1.00 86.19 190 ILE A O 1
ATOM 1553 N N . PHE A 1 191 ? -16.514 1.945 24.665 1.00 86.00 191 PHE A N 1
ATOM 1554 C CA . PHE A 1 191 ? -15.891 3.176 25.146 1.00 86.00 191 PHE A CA 1
ATOM 1555 C C . PHE A 1 191 ? -16.879 3.995 25.979 1.00 86.00 191 PHE A C 1
ATOM 1557 O O . PHE A 1 191 ? -17.891 4.468 25.475 1.00 86.00 191 PHE A O 1
ATOM 1564 N N . VAL A 1 192 ? -16.534 4.245 27.246 1.00 82.44 192 VAL A N 1
ATOM 1565 C CA . VAL A 1 192 ? -17.424 4.919 28.212 1.00 82.44 192 VAL A CA 1
ATOM 1566 C C . VAL A 1 192 ? -17.632 6.408 27.905 1.00 82.44 192 VAL A C 1
ATOM 1568 O O . VAL A 1 192 ? -18.718 6.946 28.100 1.00 82.44 192 VAL A O 1
ATOM 1571 N N . LYS A 1 193 ? -16.589 7.112 27.446 1.00 89.44 193 LYS A N 1
ATOM 1572 C CA . LYS A 1 193 ? -16.631 8.567 27.225 1.00 89.44 193 LYS A CA 1
ATOM 1573 C C . LYS A 1 193 ? -16.944 8.890 25.763 1.00 89.44 193 LYS A C 1
ATOM 1575 O O . LYS A 1 193 ? -16.188 8.502 24.874 1.00 89.44 193 LYS A O 1
ATOM 1580 N N . ASP A 1 194 ? -17.970 9.706 25.518 1.00 91.00 194 ASP A N 1
ATOM 1581 C CA . ASP A 1 194 ? -18.347 10.149 24.163 1.00 91.00 194 ASP A CA 1
ATOM 1582 C C . ASP A 1 194 ? -17.200 10.867 23.421 1.00 91.00 194 ASP A C 1
ATOM 1584 O O . ASP A 1 194 ? -17.066 10.754 22.200 1.00 91.00 194 ASP A O 1
ATOM 1588 N N . GLU A 1 195 ? -16.333 11.588 24.139 1.00 90.38 195 GLU A N 1
ATOM 1589 C CA . GLU A 1 195 ? -15.139 12.211 23.553 1.00 90.38 195 GLU A CA 1
ATOM 1590 C C . GLU A 1 195 ? -14.134 11.180 23.029 1.00 90.38 195 GLU A C 1
ATOM 1592 O O . GLU A 1 195 ? -13.571 11.358 21.945 1.00 90.38 195 GLU A O 1
ATOM 1597 N N . LEU A 1 196 ? -13.957 10.069 23.752 1.00 88.69 196 LEU A N 1
ATOM 1598 C CA . LEU A 1 196 ? -13.092 8.974 23.325 1.00 88.69 196 LEU A CA 1
ATOM 1599 C C . LEU A 1 196 ? -13.661 8.298 22.076 1.00 88.69 196 LEU A C 1
ATOM 1601 O O . LEU A 1 196 ? -12.916 8.047 21.135 1.00 88.69 196 LEU A O 1
ATOM 1605 N N . ILE A 1 197 ? -14.981 8.094 22.010 1.00 90.69 197 ILE A N 1
ATOM 1606 C CA . ILE A 1 197 ? -15.644 7.562 20.809 1.00 90.69 197 ILE A CA 1
ATOM 1607 C C . ILE A 1 197 ? -15.372 8.462 19.602 1.00 90.69 197 ILE A C 1
ATOM 1609 O O . ILE A 1 197 ? -14.976 7.970 18.545 1.00 90.69 197 ILE A O 1
ATOM 1613 N N . LYS A 1 198 ? -15.532 9.785 19.745 1.00 91.94 198 LYS A N 1
ATOM 1614 C CA . LYS A 1 198 ? -15.231 10.744 18.666 1.00 91.94 198 LYS A CA 1
ATOM 1615 C C . LYS A 1 198 ? -13.774 10.635 18.209 1.00 91.94 198 LYS A C 1
ATOM 1617 O O . LYS A 1 198 ? -13.509 10.657 17.006 1.00 91.94 198 LYS A O 1
ATOM 1622 N N . TYR A 1 199 ? -12.839 10.495 19.147 1.00 89.94 199 TYR A N 1
ATOM 1623 C CA . TYR A 1 199 ? -11.421 10.321 18.842 1.00 89.94 199 TYR A CA 1
ATOM 1624 C C . TYR A 1 199 ? -11.132 8.997 18.118 1.00 89.94 199 TYR A C 1
ATOM 1626 O O . TYR A 1 199 ? -10.462 8.999 17.085 1.00 89.94 199 TYR A O 1
ATOM 1634 N N . VAL A 1 200 ? -11.696 7.882 18.588 1.00 89.12 200 VAL A N 1
ATOM 1635 C CA . VAL A 1 200 ? -11.553 6.563 17.952 1.00 89.12 200 VAL A CA 1
ATOM 1636 C C . VAL A 1 200 ? -12.119 6.586 16.533 1.00 89.12 200 VAL A C 1
ATOM 1638 O O . VAL A 1 200 ? -11.438 6.170 15.598 1.00 89.12 200 VAL A O 1
ATOM 1641 N N . VAL A 1 201 ? -13.313 7.151 16.331 1.00 90.31 201 VAL A N 1
ATOM 1642 C CA . VAL A 1 201 ? -13.912 7.312 14.994 1.00 90.31 201 VAL A CA 1
ATOM 1643 C C . VAL A 1 201 ? -13.025 8.168 14.087 1.00 90.31 201 VAL A C 1
ATOM 1645 O O . VAL A 1 201 ? -12.870 7.849 12.911 1.00 90.31 201 VAL A O 1
ATOM 1648 N N . LYS A 1 202 ? -12.392 9.223 14.615 1.00 91.00 202 LYS A N 1
ATOM 1649 C CA . LYS A 1 202 ? -11.433 10.042 13.857 1.00 91.00 202 LYS A CA 1
ATOM 1650 C C . LYS A 1 202 ? -10.206 9.235 13.426 1.00 91.00 202 LYS A C 1
ATOM 1652 O O . LYS A 1 202 ? -9.745 9.405 12.297 1.00 91.00 202 LYS A O 1
ATOM 1657 N N . ILE A 1 203 ? -9.695 8.348 14.281 1.00 89.31 203 ILE A N 1
ATOM 1658 C CA . ILE A 1 203 ? -8.588 7.455 13.918 1.00 89.31 203 ILE A CA 1
ATOM 1659 C C . ILE A 1 203 ? -9.027 6.459 12.846 1.00 89.31 203 ILE A C 1
ATOM 1661 O O . ILE A 1 203 ? -8.347 6.354 11.828 1.00 89.31 203 ILE A O 1
ATOM 1665 N N . LEU A 1 204 ? -10.178 5.805 13.009 1.00 90.19 204 LEU A N 1
ATOM 1666 C CA . LEU A 1 204 ? -10.735 4.898 12.000 1.00 90.19 204 LEU A CA 1
ATOM 1667 C C . LEU A 1 204 ? -10.947 5.600 10.652 1.00 90.19 204 LEU A C 1
ATOM 1669 O O . LEU A 1 204 ? -10.583 5.077 9.608 1.00 90.19 204 LEU A O 1
ATOM 1673 N N . ALA A 1 205 ? -11.464 6.828 10.653 1.00 90.25 205 ALA A N 1
ATOM 1674 C CA . ALA A 1 205 ? -11.599 7.611 9.429 1.00 90.25 205 ALA A CA 1
ATOM 1675 C C . ALA A 1 205 ? -10.234 7.933 8.796 1.00 90.25 205 ALA A C 1
ATOM 1677 O O . ALA A 1 205 ? -10.113 7.982 7.573 1.00 90.25 205 ALA A O 1
ATOM 1678 N N . SER A 1 206 ? -9.191 8.132 9.608 1.00 89.00 206 SER A N 1
ATOM 1679 C CA . SER A 1 206 ? -7.843 8.391 9.098 1.00 89.00 206 SER A CA 1
ATOM 1680 C C . SER A 1 206 ? -7.244 7.181 8.371 1.00 89.00 206 SER A C 1
ATOM 1682 O O . SER A 1 206 ? -6.576 7.387 7.355 1.00 89.00 206 SER A O 1
ATOM 1684 N N . THR A 1 207 ? -7.556 5.948 8.802 1.00 90.19 207 THR A N 1
ATOM 1685 C CA . THR A 1 207 ? -7.094 4.708 8.145 1.00 90.19 207 THR A CA 1
ATOM 1686 C C . THR A 1 207 ? -7.796 4.444 6.815 1.00 90.19 207 THR A C 1
ATOM 1688 O O . THR A 1 207 ? -7.299 3.677 5.999 1.00 90.19 207 THR A O 1
ATOM 1691 N N . LEU A 1 208 ? -8.912 5.115 6.519 1.00 89.31 208 LEU A N 1
ATOM 1692 C CA . LEU A 1 208 ? -9.548 5.023 5.203 1.00 89.31 208 LEU A CA 1
ATOM 1693 C C . LEU A 1 208 ? -8.733 5.698 4.103 1.00 89.31 208 LEU A C 1
ATOM 1695 O O . LEU A 1 208 ? -9.025 5.492 2.935 1.00 89.31 208 LEU A O 1
ATOM 1699 N N . THR A 1 209 ? -7.704 6.475 4.430 1.00 84.50 209 THR A N 1
ATOM 1700 C CA . THR A 1 209 ? -6.799 7.082 3.446 1.00 84.50 209 THR A CA 1
ATOM 1701 C C . THR A 1 209 ? -5.365 6.700 3.752 1.00 84.50 209 THR A C 1
ATOM 1703 O O . THR A 1 209 ? -5.036 6.350 4.881 1.00 84.50 209 THR A O 1
ATOM 1706 N N . LEU A 1 210 ? -4.490 6.765 2.754 1.00 77.31 210 LEU A N 1
ATOM 1707 C CA . LEU A 1 210 ? -3.117 6.337 2.959 1.00 77.31 210 LEU A CA 1
ATOM 1708 C C . LEU A 1 210 ? -2.333 7.322 3.850 1.00 77.31 210 LEU A C 1
ATOM 1710 O O . LEU A 1 210 ? -2.378 8.542 3.654 1.00 77.31 210 LEU A O 1
ATOM 1714 N N . GLY A 1 211 ? -1.556 6.762 4.782 1.00 74.19 211 GLY A N 1
ATOM 1715 C CA . GLY A 1 211 ? -0.614 7.472 5.647 1.00 74.19 211 GLY A CA 1
ATOM 1716 C C . GLY A 1 211 ? -1.118 7.702 7.074 1.00 74.19 211 GLY A C 1
ATOM 1717 O O . GLY A 1 211 ? -2.287 7.995 7.305 1.00 74.19 211 GLY A O 1
ATOM 1718 N N . ASN A 1 212 ? -0.199 7.643 8.045 1.00 77.69 212 ASN A N 1
ATOM 1719 C CA . ASN A 1 212 ? -0.493 7.951 9.446 1.00 77.69 212 ASN A CA 1
ATOM 1720 C C . ASN A 1 212 ? -0.552 9.475 9.673 1.00 77.69 212 ASN A C 1
ATOM 1722 O O . ASN A 1 212 ? 0.354 10.077 10.253 1.00 77.69 212 ASN A O 1
ATOM 1726 N N . LYS A 1 213 ? -1.616 10.112 9.169 1.00 76.62 213 LYS A N 1
ATOM 1727 C CA . LYS A 1 213 ? -1.819 11.573 9.225 1.00 76.62 213 LYS A CA 1
ATOM 1728 C C . LYS A 1 213 ? -1.865 12.113 10.653 1.00 76.62 213 LYS A C 1
ATOM 1730 O O . LYS A 1 213 ? -1.444 13.239 10.892 1.00 76.62 213 LYS A O 1
ATOM 1735 N N . LEU A 1 214 ? -2.371 11.306 11.584 1.00 80.38 214 LEU A N 1
ATOM 1736 C CA . LEU A 1 214 ? -2.497 11.666 12.994 1.00 80.38 214 LEU A CA 1
ATOM 1737 C C . LEU A 1 214 ? -1.238 11.342 13.806 1.00 80.38 214 LEU A C 1
ATOM 1739 O O . LEU A 1 214 ? -1.175 11.718 14.971 1.00 80.38 214 LEU A O 1
ATOM 1743 N N . ARG A 1 215 ? -0.249 10.658 13.205 1.00 80.81 215 ARG A N 1
ATOM 1744 C CA . ARG A 1 215 ? 0.953 10.143 13.884 1.00 80.81 215 ARG A CA 1
ATOM 1745 C C . ARG A 1 215 ? 0.609 9.390 15.174 1.00 80.81 215 ARG A C 1
ATOM 1747 O O . ARG A 1 215 ? 1.320 9.488 16.167 1.00 80.81 215 ARG A O 1
ATOM 1754 N N . SER A 1 216 ? -0.501 8.656 15.153 1.00 81.25 216 SER A N 1
ATOM 1755 C CA . SER A 1 216 ? -1.043 7.961 16.316 1.00 81.25 216 SER A CA 1
ATOM 1756 C C . SER A 1 216 ? -0.644 6.491 16.314 1.00 81.25 216 SER A C 1
ATOM 1758 O O . SER A 1 216 ? -0.620 5.858 15.256 1.00 81.25 216 SER A O 1
ATOM 1760 N N . ILE A 1 217 ? -0.398 5.956 17.507 1.00 82.94 217 ILE A N 1
ATOM 1761 C CA . ILE A 1 217 ? -0.349 4.524 17.811 1.00 82.94 217 ILE A CA 1
ATOM 1762 C C . ILE A 1 217 ? -1.358 4.307 18.939 1.00 82.94 217 ILE A C 1
ATOM 1764 O O . ILE A 1 217 ? -1.372 5.073 19.902 1.00 82.94 217 ILE A O 1
ATOM 1768 N N . LEU A 1 218 ? -2.237 3.318 18.788 1.00 84.75 218 LEU A N 1
ATOM 1769 C CA . LEU A 1 218 ? -3.278 3.006 19.763 1.00 84.75 218 LEU A CA 1
ATOM 1770 C C . LEU A 1 218 ? -2.914 1.740 20.527 1.00 84.75 218 LEU A C 1
ATOM 1772 O O . LEU A 1 218 ? -2.648 0.709 19.915 1.00 84.75 218 LEU A O 1
ATOM 1776 N N . PHE A 1 219 ? -2.987 1.820 21.852 1.00 83.56 219 PHE A N 1
ATOM 1777 C CA . PHE A 1 219 ? -2.865 0.674 22.742 1.00 83.56 219 PHE A CA 1
ATOM 1778 C C . PHE A 1 219 ? -4.212 0.434 23.418 1.00 83.56 219 PHE A C 1
ATOM 1780 O O . PHE A 1 219 ? -4.723 1.300 24.128 1.00 83.56 219 PHE A O 1
ATOM 1787 N N . PHE A 1 220 ? -4.796 -0.740 23.188 1.00 80.19 220 PHE A N 1
ATOM 1788 C CA . PHE A 1 220 ? -6.011 -1.171 23.872 1.00 80.19 220 PHE A CA 1
ATOM 1789 C C . PHE A 1 220 ? -5.624 -2.027 25.083 1.00 80.19 220 PHE A C 1
ATOM 1791 O O . PHE A 1 220 ? -5.504 -3.246 24.972 1.00 80.19 220 PHE A O 1
ATOM 1798 N N . ILE A 1 221 ? -5.437 -1.394 26.242 1.00 78.44 221 ILE A N 1
ATOM 1799 C CA . ILE A 1 221 ? -5.013 -2.047 27.493 1.00 78.44 221 ILE A CA 1
ATOM 1800 C C . ILE A 1 221 ? -6.236 -2.276 28.378 1.00 78.44 221 ILE A C 1
ATOM 1802 O O . ILE A 1 221 ? -7.005 -1.354 28.612 1.00 78.44 221 ILE A O 1
ATOM 1806 N N . ASP A 1 222 ? -6.449 -3.524 28.789 1.00 69.00 222 ASP A N 1
ATOM 1807 C CA . ASP A 1 222 ? -7.596 -3.977 29.591 1.00 69.00 222 ASP A CA 1
ATOM 1808 C C . ASP A 1 222 ? -7.469 -5.488 29.823 1.00 69.00 222 ASP A C 1
ATOM 1810 O O . ASP A 1 222 ? -7.075 -6.209 28.899 1.00 69.00 222 ASP A O 1
ATOM 1814 N N . SER A 1 223 ? -7.852 -5.958 31.001 1.00 61.16 223 SER A N 1
ATOM 1815 C CA . SER A 1 223 ? -7.858 -7.370 31.374 1.00 61.16 223 SER A CA 1
ATOM 1816 C C . SER A 1 223 ? -9.273 -7.939 31.218 1.00 61.16 223 SER A C 1
ATOM 1818 O O . SER A 1 223 ? -10.103 -7.778 32.108 1.00 61.16 223 SER A O 1
ATOM 1820 N N . GLY A 1 224 ? -9.573 -8.597 30.090 1.00 64.81 224 GLY A N 1
ATOM 1821 C CA . GLY A 1 224 ? -10.836 -9.334 29.909 1.00 64.81 224 GLY A CA 1
ATOM 1822 C C . GLY A 1 224 ? -11.417 -9.347 28.488 1.00 64.81 224 GLY A C 1
ATOM 1823 O O . GLY A 1 224 ? -10.830 -8.832 27.534 1.00 64.81 224 GLY A O 1
ATOM 1824 N N . ARG A 1 225 ? -12.611 -9.947 28.343 1.00 59.59 225 ARG A N 1
ATOM 1825 C CA . ARG A 1 225 ? -13.399 -10.021 27.092 1.00 59.59 225 ARG A CA 1
ATOM 1826 C C . ARG A 1 225 ? -14.256 -8.760 26.886 1.00 59.59 225 ARG A C 1
ATOM 1828 O O . ARG A 1 225 ? -15.475 -8.836 26.813 1.00 59.59 225 ARG A O 1
ATOM 1835 N N . ASN A 1 226 ? -13.614 -7.607 26.720 1.00 70.94 226 ASN A N 1
ATOM 1836 C CA . ASN A 1 226 ? -14.302 -6.306 26.626 1.00 70.94 226 ASN A CA 1
ATOM 1837 C C . ASN A 1 226 ? -14.496 -5.817 25.176 1.00 70.94 226 ASN A C 1
ATOM 1839 O O . ASN A 1 226 ? -14.475 -4.627 24.888 1.00 70.94 226 ASN A O 1
ATOM 1843 N N . GLY A 1 227 ? -14.625 -6.740 24.216 1.00 73.88 227 GLY A N 1
ATOM 1844 C CA . GLY A 1 227 ? -14.915 -6.400 22.814 1.00 73.88 227 GLY A CA 1
ATOM 1845 C C . GLY A 1 227 ? -13.722 -5.926 21.971 1.00 73.88 227 GLY A C 1
ATOM 1846 O O . GLY A 1 227 ? -13.904 -5.659 20.785 1.00 73.88 227 GLY A O 1
ATOM 1847 N N . LYS A 1 228 ? -12.494 -5.887 22.513 1.00 80.31 228 LYS A N 1
ATOM 1848 C CA . LYS A 1 228 ? -11.281 -5.502 21.757 1.00 80.31 228 LYS A CA 1
ATOM 1849 C C . LYS A 1 228 ? -11.052 -6.345 20.509 1.00 80.31 228 LYS A C 1
ATOM 1851 O O . LYS A 1 228 ? -10.854 -5.792 19.436 1.00 80.31 228 LYS A O 1
ATOM 1856 N N . MET A 1 229 ? -11.104 -7.670 20.656 1.00 83.62 229 MET A N 1
ATOM 1857 C CA . MET A 1 229 ? -10.916 -8.597 19.538 1.00 83.62 229 MET A CA 1
ATOM 1858 C C . MET A 1 229 ? -12.025 -8.430 18.495 1.00 83.62 229 MET A C 1
ATOM 1860 O O . MET A 1 229 ? -11.774 -8.463 17.298 1.00 83.62 229 MET A O 1
ATOM 1864 N N . THR A 1 230 ? -13.258 -8.167 18.933 1.00 87.56 230 THR A N 1
ATOM 1865 C CA . THR A 1 230 ? -14.369 -7.856 18.026 1.00 87.56 230 THR A CA 1
ATOM 1866 C C . THR A 1 230 ? -14.121 -6.549 17.273 1.00 87.56 230 THR A C 1
ATOM 1868 O O . THR A 1 230 ? -14.358 -6.483 16.071 1.00 87.56 230 THR A O 1
ATOM 1871 N N . PHE A 1 231 ? -13.600 -5.521 17.946 1.00 87.50 231 PHE A N 1
ATOM 1872 C CA . PHE A 1 231 ? -13.253 -4.240 17.333 1.00 87.50 231 PHE A CA 1
ATOM 1873 C C . PHE A 1 231 ? -12.103 -4.370 16.324 1.00 87.50 231 PHE A C 1
ATOM 1875 O O . PHE A 1 231 ? -12.201 -3.845 15.213 1.00 87.50 231 PHE A O 1
ATOM 1882 N N . THR A 1 232 ? -11.034 -5.098 16.664 1.00 87.38 232 THR A N 1
ATOM 1883 C CA . THR A 1 232 ? -9.923 -5.350 15.735 1.00 87.38 232 THR A CA 1
ATOM 1884 C C . THR A 1 232 ? -10.378 -6.197 14.551 1.00 87.38 232 THR A C 1
ATOM 1886 O O . THR A 1 232 ? -10.061 -5.850 13.416 1.00 87.38 232 THR A O 1
ATOM 1889 N N . ASN A 1 233 ? -11.195 -7.230 14.768 1.00 89.19 233 ASN A N 1
ATOM 1890 C CA . ASN A 1 233 ? -11.765 -8.045 13.692 1.00 89.19 233 ASN A CA 1
ATOM 1891 C C . ASN A 1 233 ? -12.698 -7.240 12.785 1.00 89.19 233 ASN A C 1
ATOM 1893 O O . ASN A 1 233 ? -12.604 -7.358 11.566 1.00 89.19 233 ASN A O 1
ATOM 1897 N N . MET A 1 234 ? -13.541 -6.369 13.347 1.00 90.06 234 MET A N 1
ATOM 1898 C CA . MET A 1 234 ? -14.358 -5.437 12.565 1.00 90.06 234 MET A CA 1
ATOM 1899 C C . MET A 1 234 ? -13.474 -4.573 11.659 1.00 90.06 234 MET A C 1
ATOM 1901 O O . MET A 1 234 ? -13.785 -4.397 10.483 1.00 90.06 234 MET A O 1
ATOM 1905 N N . LEU A 1 235 ? -12.356 -4.061 12.183 1.00 90.69 235 LEU A N 1
ATOM 1906 C CA . LEU A 1 235 ? -11.425 -3.247 11.407 1.00 90.69 235 LEU A CA 1
ATOM 1907 C C . LEU A 1 235 ? -10.725 -4.050 10.303 1.00 90.69 235 LEU A C 1
ATOM 1909 O O . LEU A 1 235 ? -10.619 -3.556 9.181 1.00 90.69 235 LEU A O 1
ATOM 1913 N N . ARG A 1 236 ? -10.294 -5.283 10.599 1.00 91.19 236 ARG A N 1
ATOM 1914 C CA . ARG A 1 236 ? -9.710 -6.212 9.616 1.00 91.19 236 ARG A CA 1
ATOM 1915 C C . ARG A 1 236 ? -10.686 -6.490 8.476 1.00 91.19 236 ARG A C 1
ATOM 1917 O O . ARG A 1 236 ? -10.331 -6.316 7.318 1.00 91.19 236 ARG A O 1
ATOM 1924 N N . LEU A 1 237 ? -11.928 -6.842 8.804 1.00 91.50 237 LEU A N 1
ATOM 1925 C CA . LEU A 1 237 ? -12.969 -7.138 7.818 1.00 91.50 237 LEU A CA 1
ATOM 1926 C C . LEU A 1 237 ? -13.355 -5.905 6.996 1.00 91.50 237 LEU A C 1
ATOM 1928 O O . LEU A 1 237 ? -13.556 -6.012 5.793 1.00 91.50 237 LEU A O 1
ATOM 1932 N N . ALA A 1 238 ? -13.428 -4.724 7.615 1.00 92.00 238 ALA A N 1
ATOM 1933 C CA . ALA A 1 238 ? -13.765 -3.493 6.906 1.00 92.00 238 ALA A CA 1
ATOM 1934 C C . ALA A 1 238 ? -12.675 -3.064 5.910 1.00 92.00 238 ALA A C 1
ATOM 1936 O O . ALA A 1 238 ? -12.995 -2.502 4.861 1.00 92.00 238 ALA A O 1
ATOM 1937 N N . LEU A 1 239 ? -11.402 -3.304 6.235 1.00 93.19 239 LEU A N 1
ATOM 1938 C CA . LEU A 1 239 ? -10.257 -2.865 5.439 1.00 93.19 239 LEU A CA 1
ATOM 1939 C C . LEU A 1 239 ? -9.674 -3.951 4.525 1.00 93.19 239 LEU A C 1
ATOM 1941 O O . LEU A 1 239 ? -8.902 -3.594 3.643 1.00 93.19 239 LEU A O 1
ATOM 1945 N N . GLY A 1 240 ? -10.015 -5.230 4.685 1.00 92.69 240 GLY A N 1
ATOM 1946 C CA . GLY A 1 240 ? -9.468 -6.313 3.858 1.00 92.69 240 GLY A CA 1
ATOM 1947 C C . GLY A 1 240 ? -7.936 -6.295 3.825 1.00 92.69 240 GLY A C 1
ATOM 1948 O O . GLY A 1 240 ? -7.291 -6.161 4.867 1.00 92.69 240 GLY A O 1
ATOM 1949 N N . ASP A 1 241 ? -7.348 -6.324 2.626 1.00 89.38 241 ASP A N 1
ATOM 1950 C CA . ASP A 1 241 ? -5.889 -6.344 2.414 1.00 89.38 241 ASP A CA 1
ATOM 1951 C C . ASP A 1 241 ? -5.171 -5.116 2.995 1.00 89.38 241 ASP A C 1
ATOM 1953 O O . ASP A 1 241 ? -3.954 -5.120 3.213 1.00 89.38 241 ASP A O 1
ATOM 1957 N N . TYR A 1 242 ? -5.901 -4.019 3.224 1.00 91.06 242 TYR A N 1
ATOM 1958 C CA . TYR A 1 242 ? -5.346 -2.800 3.806 1.00 91.06 242 TYR A CA 1
ATOM 1959 C C . TYR A 1 242 ? -5.045 -2.933 5.307 1.00 91.06 242 TYR A C 1
ATOM 1961 O O . TYR A 1 242 ? -4.347 -2.065 5.846 1.00 91.06 242 TYR A O 1
ATOM 1969 N N . ALA A 1 243 ? -5.541 -3.973 5.982 1.00 92.00 243 ALA A N 1
ATOM 1970 C CA . ALA A 1 243 ? -5.231 -4.271 7.376 1.00 92.00 243 ALA A CA 1
ATOM 1971 C C . ALA A 1 243 ? -4.152 -5.357 7.483 1.00 92.00 243 ALA A C 1
ATOM 1973 O O . ALA A 1 243 ? -4.419 -6.539 7.297 1.00 92.00 24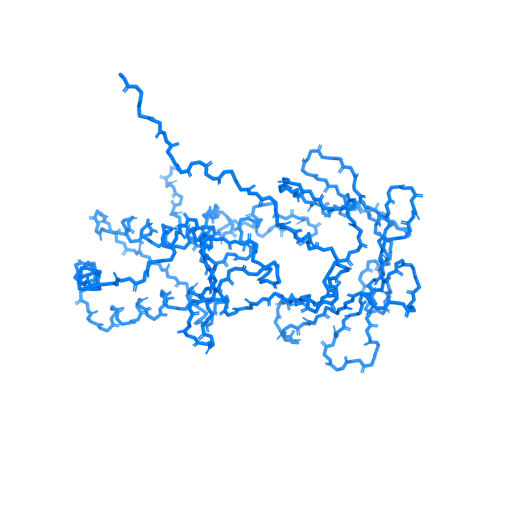3 ALA A O 1
ATOM 1974 N N . ALA A 1 244 ? -2.933 -4.951 7.834 1.00 89.25 244 ALA A N 1
ATOM 1975 C CA . ALA A 1 244 ? -1.826 -5.873 8.053 1.00 89.25 244 ALA A CA 1
ATOM 1976 C C . ALA A 1 244 ? -1.816 -6.438 9.475 1.00 89.25 244 ALA A C 1
ATOM 1978 O O . ALA A 1 244 ? -2.164 -5.741 10.434 1.00 89.25 244 ALA A O 1
ATOM 1979 N N . THR A 1 245 ? -1.305 -7.661 9.606 1.00 86.88 245 THR A N 1
ATOM 1980 C CA . THR A 1 245 ? -1.079 -8.340 10.891 1.00 86.88 245 THR A CA 1
ATOM 1981 C C . THR A 1 245 ? 0.402 -8.667 11.065 1.00 86.88 245 THR A C 1
ATOM 1983 O O . THR A 1 245 ? 0.783 -9.836 11.046 1.00 86.88 245 THR A O 1
ATOM 1986 N N . PRO A 1 246 ? 1.271 -7.651 11.171 1.00 83.19 246 PRO A N 1
ATOM 1987 C CA . PRO A 1 246 ? 2.695 -7.889 11.367 1.00 83.19 246 PRO A CA 1
ATOM 1988 C C . PRO A 1 246 ? 2.952 -8.634 12.683 1.00 83.19 246 PRO A C 1
ATOM 1990 O O . PRO A 1 246 ? 2.262 -8.419 13.681 1.00 83.19 246 PRO A O 1
ATOM 1993 N N . ASN A 1 247 ? 4.005 -9.452 12.714 1.00 77.44 247 ASN A N 1
ATOM 1994 C CA . ASN A 1 247 ? 4.497 -10.013 13.968 1.00 77.44 247 ASN A CA 1
ATOM 1995 C C . ASN A 1 247 ? 4.940 -8.875 14.903 1.00 77.44 247 ASN A C 1
ATOM 1997 O O . ASN A 1 247 ? 5.677 -7.979 14.493 1.00 77.44 247 ASN A O 1
ATOM 2001 N N . VAL A 1 248 ? 4.527 -8.919 16.168 1.00 76.50 248 VAL A N 1
ATOM 2002 C CA . VAL A 1 248 ? 4.830 -7.881 17.164 1.00 76.50 248 VAL A CA 1
ATOM 2003 C C . VAL A 1 248 ? 6.333 -7.655 17.388 1.00 76.50 248 VAL A C 1
ATOM 2005 O O . VAL A 1 248 ? 6.755 -6.539 17.697 1.00 76.50 248 VAL A O 1
ATOM 2008 N N . SER A 1 249 ? 7.171 -8.663 17.127 1.00 72.69 249 SER A N 1
ATOM 2009 C CA . SER A 1 249 ? 8.634 -8.527 17.134 1.00 72.69 249 SER A CA 1
ATOM 2010 C C . SER A 1 249 ? 9.159 -7.492 16.132 1.00 72.69 249 SER A C 1
ATOM 2012 O O . SER A 1 249 ? 10.245 -6.965 16.339 1.00 72.69 249 SER A O 1
ATOM 2014 N N . LEU A 1 250 ? 8.393 -7.114 15.101 1.00 71.81 250 LEU A N 1
ATOM 2015 C CA . LEU A 1 250 ? 8.747 -5.997 14.216 1.00 71.81 250 LEU A CA 1
ATOM 2016 C C . LEU A 1 250 ? 8.834 -4.656 14.951 1.00 71.81 250 LEU A C 1
ATOM 2018 O O . LEU A 1 250 ? 9.572 -3.773 14.522 1.00 71.81 250 LEU A O 1
ATOM 2022 N N . PHE A 1 251 ? 8.076 -4.501 16.036 1.00 69.38 251 PHE A N 1
ATOM 2023 C CA . PHE A 1 251 ? 8.049 -3.285 16.846 1.00 69.38 251 PHE A CA 1
ATOM 2024 C C . PHE A 1 251 ? 8.878 -3.414 18.127 1.00 69.38 251 PHE A C 1
ATOM 2026 O O . PHE A 1 251 ? 9.341 -2.400 18.642 1.00 69.38 251 PHE A O 1
ATOM 2033 N N . LEU A 1 252 ? 9.064 -4.640 18.632 1.00 70.25 252 LEU A N 1
ATOM 2034 C CA . LEU A 1 252 ? 9.737 -4.918 19.910 1.00 70.25 252 LEU A CA 1
ATOM 2035 C C . LEU A 1 252 ? 11.164 -5.479 19.767 1.00 70.25 252 LEU A C 1
ATOM 2037 O O . LEU A 1 252 ? 11.943 -5.436 20.715 1.00 70.25 252 LEU A O 1
ATOM 2041 N N . GLY A 1 253 ? 11.508 -6.046 18.611 1.00 63.53 253 GLY A N 1
ATOM 2042 C CA . GLY A 1 253 ? 12.791 -6.697 18.362 1.00 63.53 253 GLY A CA 1
ATOM 2043 C C . GLY A 1 253 ? 13.941 -5.711 18.154 1.00 63.53 253 GLY A C 1
ATOM 2044 O O . GLY A 1 253 ? 13.745 -4.533 17.848 1.00 63.53 253 GLY A O 1
ATOM 2045 N N . LYS A 1 254 ? 15.180 -6.207 18.282 1.00 56.28 254 LYS A N 1
ATOM 2046 C CA . LYS A 1 254 ? 16.373 -5.435 17.905 1.00 56.28 254 LYS A CA 1
ATOM 2047 C C . LYS A 1 254 ? 16.276 -5.068 16.423 1.00 56.28 254 LYS A C 1
ATOM 2049 O O . LYS A 1 254 ? 15.994 -5.935 15.598 1.00 56.28 254 LYS A O 1
ATOM 2054 N N . SER A 1 255 ? 16.528 -3.798 16.096 1.00 54.78 255 SER A N 1
ATOM 2055 C CA . SER A 1 255 ? 16.534 -3.319 14.711 1.00 54.78 255 SER A CA 1
ATOM 2056 C C . SER A 1 255 ? 17.397 -4.236 13.848 1.00 54.78 255 SER A C 1
ATOM 2058 O O . SER A 1 255 ? 18.579 -4.427 14.137 1.00 54.78 255 SER A O 1
ATOM 2060 N N . VAL A 1 256 ? 16.820 -4.781 12.776 1.00 54.91 256 VAL A N 1
ATOM 2061 C CA . VAL A 1 256 ? 17.611 -5.427 11.726 1.00 54.91 256 VAL A CA 1
ATOM 2062 C C . VAL A 1 256 ? 18.529 -4.351 11.140 1.00 54.91 256 VAL A C 1
ATOM 2064 O O . VAL A 1 256 ? 18.105 -3.202 10.972 1.00 54.91 256 VAL A O 1
ATOM 2067 N N . THR A 1 257 ? 19.795 -4.679 10.888 1.00 50.72 257 THR A N 1
ATOM 2068 C CA . THR A 1 257 ? 20.703 -3.773 10.176 1.00 50.72 257 THR A CA 1
ATOM 2069 C C . THR A 1 257 ? 20.083 -3.401 8.829 1.00 50.72 257 THR A C 1
ATOM 2071 O O . THR A 1 257 ? 19.515 -4.256 8.148 1.00 50.72 257 THR A O 1
ATOM 2074 N N . ALA A 1 258 ? 20.158 -2.117 8.460 1.00 52.03 258 ALA A N 1
ATOM 2075 C CA . ALA A 1 258 ? 19.489 -1.554 7.281 1.00 52.03 258 ALA A CA 1
ATOM 2076 C C . ALA A 1 258 ? 19.908 -2.207 5.946 1.00 52.03 258 ALA A C 1
ATOM 2078 O O . ALA A 1 258 ? 19.238 -2.014 4.935 1.00 52.03 258 ALA A O 1
ATOM 2079 N N . ASP A 1 259 ? 20.984 -2.995 5.968 1.00 46.62 259 ASP A N 1
ATOM 2080 C CA . ASP A 1 259 ? 21.638 -3.598 4.806 1.00 46.62 259 ASP A CA 1
ATOM 2081 C C . ASP A 1 259 ? 20.985 -4.915 4.344 1.00 46.62 259 ASP A C 1
ATOM 2083 O O . ASP A 1 259 ? 21.395 -5.498 3.342 1.00 46.62 259 ASP A O 1
ATOM 2087 N N . LYS A 1 260 ? 19.976 -5.429 5.064 1.00 49.59 260 LYS A N 1
ATOM 2088 C CA . LYS A 1 260 ? 19.232 -6.634 4.664 1.00 49.59 260 LYS A CA 1
ATOM 2089 C C . LYS A 1 260 ? 17.761 -6.300 4.403 1.00 49.59 260 LYS A C 1
ATOM 2091 O O . LYS A 1 260 ? 17.133 -5.661 5.250 1.00 49.59 260 LYS A O 1
ATOM 2096 N N . PRO A 1 261 ? 17.171 -6.766 3.282 1.00 52.75 261 PRO A N 1
ATOM 2097 C CA . PRO A 1 261 ? 15.724 -6.741 3.108 1.00 52.75 261 PRO A CA 1
ATOM 2098 C C . PRO A 1 261 ? 15.069 -7.409 4.317 1.00 52.75 261 PRO A C 1
ATOM 2100 O O . PRO A 1 261 ? 15.544 -8.453 4.759 1.00 52.75 261 PRO A O 1
ATOM 2103 N N . SER A 1 262 ? 14.003 -6.812 4.852 1.00 60.72 262 SER A N 1
ATOM 2104 C CA . SER A 1 262 ? 13.231 -7.390 5.954 1.00 60.72 262 SER A CA 1
ATOM 2105 C C . SER A 1 262 ? 11.932 -7.963 5.383 1.00 60.72 262 SER A C 1
ATOM 2107 O O . SER A 1 262 ? 10.991 -7.196 5.164 1.00 60.72 262 SER A O 1
ATOM 2109 N N . PRO A 1 263 ? 11.856 -9.281 5.098 1.00 61.22 263 PRO A N 1
ATOM 2110 C CA . PRO A 1 263 ? 10.673 -9.898 4.493 1.00 61.22 263 PRO A CA 1
ATOM 2111 C C . PRO A 1 263 ? 9.422 -9.695 5.351 1.00 61.22 263 PRO A C 1
ATOM 2113 O O . PRO A 1 263 ? 8.328 -9.521 4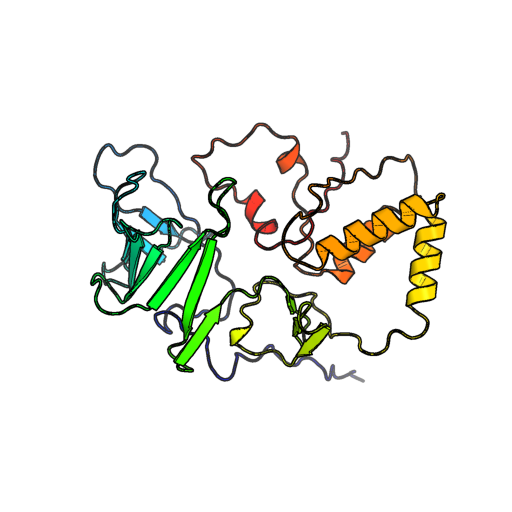.834 1.00 61.22 263 PRO A O 1
ATOM 2116 N N . HIS A 1 264 ? 9.596 -9.598 6.669 1.00 61.00 264 HIS A N 1
ATOM 2117 C CA . HIS A 1 264 ? 8.526 -9.306 7.619 1.00 61.00 264 HIS A CA 1
ATOM 2118 C C . HIS A 1 264 ? 7.865 -7.927 7.406 1.00 61.00 264 HIS A C 1
ATOM 2120 O O . HIS A 1 264 ? 6.769 -7.691 7.898 1.00 61.00 264 HIS A O 1
ATOM 2126 N N . MET A 1 265 ? 8.495 -7.000 6.670 1.00 67.69 265 MET A N 1
ATOM 2127 C CA . MET A 1 265 ? 7.889 -5.709 6.318 1.00 67.69 265 MET A CA 1
ATOM 2128 C C . MET A 1 265 ? 7.014 -5.755 5.059 1.00 67.69 265 MET A C 1
ATOM 2130 O O . MET A 1 265 ? 6.357 -4.757 4.760 1.00 67.69 265 MET A O 1
ATOM 2134 N N . ILE A 1 266 ? 6.986 -6.874 4.327 1.00 69.56 266 ILE A N 1
ATOM 2135 C CA . ILE A 1 266 ? 6.199 -7.017 3.092 1.00 69.56 266 ILE A CA 1
ATOM 2136 C C . ILE A 1 266 ? 4.711 -6.804 3.378 1.00 69.56 266 ILE A C 1
ATOM 2138 O O . ILE A 1 266 ? 4.064 -6.027 2.677 1.00 69.56 266 ILE A O 1
ATOM 2142 N N . ASP A 1 267 ? 4.203 -7.367 4.476 1.00 69.94 267 ASP A N 1
ATOM 2143 C CA . ASP A 1 267 ? 2.798 -7.238 4.884 1.00 69.94 267 ASP A CA 1
ATOM 2144 C C . ASP A 1 267 ? 2.380 -5.781 5.129 1.00 69.94 267 ASP A C 1
ATOM 2146 O O . ASP A 1 267 ? 1.203 -5.429 5.041 1.00 69.94 267 ASP A O 1
ATOM 2150 N N . LEU A 1 268 ? 3.339 -4.898 5.426 1.00 77.62 268 LEU A N 1
ATOM 2151 C CA . LEU A 1 268 ? 3.098 -3.475 5.659 1.00 77.62 268 LEU A CA 1
ATOM 2152 C C . LEU A 1 268 ? 3.040 -2.658 4.364 1.00 77.62 268 LEU A C 1
ATOM 2154 O O . LEU A 1 268 ? 2.613 -1.500 4.397 1.00 77.62 268 LEU A O 1
ATOM 2158 N N . ASN A 1 269 ? 3.440 -3.228 3.225 1.00 76.81 269 ASN A N 1
ATOM 2159 C CA . ASN A 1 269 ? 3.426 -2.529 1.949 1.00 76.81 269 ASN A CA 1
ATOM 2160 C C . ASN A 1 269 ? 1.994 -2.102 1.590 1.00 76.81 269 ASN A C 1
ATOM 2162 O O . ASN A 1 269 ? 1.087 -2.926 1.531 1.00 76.81 269 ASN A O 1
ATOM 2166 N N . ASN A 1 270 ? 1.773 -0.802 1.380 1.00 75.75 270 ASN A N 1
ATOM 2167 C CA . ASN A 1 270 ? 0.462 -0.187 1.105 1.00 75.75 270 ASN A CA 1
ATOM 2168 C C . ASN A 1 270 ? -0.665 -0.490 2.115 1.00 75.75 270 ASN A C 1
ATOM 2170 O O . ASN A 1 270 ? -1.833 -0.189 1.855 1.00 75.75 270 ASN A O 1
ATOM 2174 N N . SER A 1 271 ? -0.334 -1.031 3.287 1.00 85.12 271 SER A N 1
ATOM 2175 C CA . SER A 1 271 ? -1.279 -1.210 4.391 1.00 85.12 271 SER A CA 1
ATOM 2176 C C . SER A 1 271 ? -1.662 0.142 4.983 1.00 85.12 271 SER A C 1
ATOM 2178 O O . SER A 1 271 ? -0.830 1.042 5.116 1.00 85.12 271 SER A O 1
ATOM 2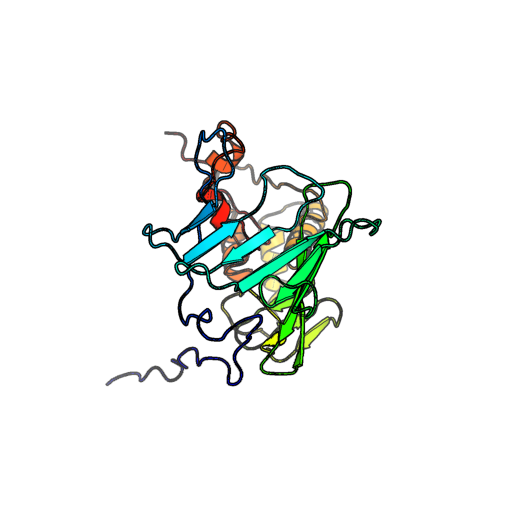180 N N . ARG A 1 272 ? -2.938 0.303 5.342 1.00 88.25 272 ARG A N 1
ATOM 2181 C CA . ARG A 1 272 ? -3.454 1.526 5.978 1.00 88.25 272 ARG A CA 1
ATOM 2182 C C . ARG A 1 272 ? -3.513 1.414 7.495 1.00 88.25 272 ARG A C 1
ATOM 2184 O O . ARG A 1 272 ? -3.502 2.432 8.182 1.00 88.25 272 ARG A O 1
ATOM 2191 N N . VAL A 1 273 ? -3.548 0.189 8.012 1.00 90.75 273 VAL A N 1
ATOM 2192 C CA . VAL A 1 273 ? -3.439 -0.095 9.440 1.00 90.75 273 VAL A CA 1
ATOM 2193 C C . VAL A 1 273 ? -2.572 -1.331 9.655 1.00 90.75 273 VAL A C 1
ATOM 2195 O O . VAL A 1 273 ? -2.613 -2.273 8.867 1.00 90.75 273 VAL A O 1
ATOM 2198 N N . ALA A 1 274 ? -1.783 -1.305 10.724 1.00 89.25 274 ALA A N 1
ATOM 2199 C CA . ALA A 1 274 ? -1.096 -2.466 11.264 1.00 89.25 274 ALA A CA 1
ATOM 2200 C C . ALA A 1 274 ? -1.753 -2.802 12.603 1.00 89.25 274 ALA A C 1
ATOM 2202 O O . ALA A 1 274 ? -1.853 -1.932 13.470 1.00 89.25 274 ALA A O 1
ATOM 2203 N N . ILE A 1 275 ? -2.238 -4.031 12.744 1.00 88.69 275 ILE A N 1
ATOM 2204 C CA . ILE A 1 275 ? -2.900 -4.509 13.955 1.00 88.69 275 ILE A CA 1
ATOM 2205 C C . ILE A 1 275 ? -2.025 -5.606 14.541 1.00 88.69 275 ILE A C 1
ATOM 2207 O O . ILE A 1 275 ? -1.941 -6.704 13.987 1.00 88.69 275 ILE A O 1
ATOM 2211 N N . CYS A 1 276 ? -1.385 -5.283 15.657 1.00 84.69 276 CYS A N 1
ATOM 2212 C CA . CYS A 1 276 ? -0.564 -6.211 16.416 1.00 84.69 276 CYS A CA 1
ATOM 2213 C C . CYS A 1 276 ? -1.368 -6.736 17.596 1.00 84.69 276 CYS A C 1
ATOM 2215 O O . CYS A 1 276 ? -2.048 -5.970 18.281 1.00 84.69 276 CYS A O 1
ATOM 2217 N N . GLU A 1 277 ? -1.244 -8.029 17.840 1.00 76.88 277 GLU A N 1
ATOM 2218 C CA . GLU A 1 277 ? -1.667 -8.644 19.089 1.00 76.88 277 GLU A CA 1
ATOM 2219 C C . GLU A 1 277 ? -0.421 -8.806 19.962 1.00 76.88 277 GLU A C 1
ATOM 2221 O O . GLU A 1 277 ? 0.692 -8.963 19.447 1.00 76.88 277 GLU A O 1
ATOM 2226 N N . GLU A 1 278 ? -0.586 -8.643 21.272 1.00 69.06 278 GLU A N 1
ATOM 2227 C CA . GLU A 1 278 ? 0.508 -8.824 22.225 1.00 69.06 278 GLU A CA 1
ATOM 2228 C C . GLU A 1 278 ? 1.046 -10.257 22.076 1.00 69.06 278 GLU A C 1
ATOM 2230 O O . GLU A 1 278 ? 0.244 -11.176 21.882 1.00 69.06 278 GLU A O 1
ATOM 2235 N N . PRO A 1 279 ? 2.375 -10.475 22.077 1.00 58.78 279 PRO A N 1
ATOM 2236 C CA . PRO A 1 279 ? 2.885 -11.835 22.061 1.00 58.78 279 PRO A CA 1
ATOM 2237 C C . PRO A 1 279 ? 2.405 -12.514 23.339 1.00 58.78 279 PRO A C 1
ATOM 2239 O O . PRO A 1 279 ? 2.480 -11.911 24.409 1.00 58.78 279 PRO A O 1
ATOM 2242 N N . ASP A 1 280 ? 1.924 -13.753 23.233 1.00 52.78 280 ASP A N 1
ATOM 2243 C CA . ASP A 1 280 ? 1.645 -14.556 24.418 1.00 52.78 280 ASP A CA 1
ATOM 2244 C C . ASP A 1 280 ? 2.901 -14.542 25.297 1.00 52.78 280 ASP A C 1
ATOM 2246 O O . ASP A 1 280 ? 3.965 -15.010 24.878 1.00 52.78 280 ASP A O 1
ATOM 2250 N N . CYS A 1 281 ? 2.785 -13.970 26.497 1.00 44.53 281 CYS A N 1
ATOM 2251 C CA . CYS A 1 281 ? 3.795 -14.085 27.539 1.00 44.53 281 CYS A CA 1
ATOM 2252 C C . CYS A 1 281 ? 3.850 -15.559 27.957 1.00 44.53 281 CYS A C 1
ATOM 2254 O O . CYS A 1 281 ? 3.147 -15.973 28.878 1.00 44.53 281 CYS A O 1
ATOM 2256 N N . ARG A 1 282 ? 4.618 -16.365 27.225 1.00 35.75 282 ARG A N 1
ATOM 2257 C CA . ARG A 1 282 ? 5.104 -17.659 27.699 1.00 35.75 282 ARG A CA 1
ATOM 2258 C C . ARG A 1 282 ? 6.425 -17.473 28.418 1.00 35.75 282 ARG A C 1
ATOM 2260 O O . ARG A 1 282 ? 7.276 -16.729 27.883 1.00 35.75 282 ARG A O 1
#

Solvent-accessible surface area (backbone atoms only — not comparable to full-atom values): 17412 Å² total; per-residue (Å²): 134,86,84,77,79,88,74,81,71,66,88,68,75,65,97,61,64,89,28,68,86,54,69,93,78,66,69,99,62,93,79,63,73,44,74,53,76,80,85,86,63,101,57,99,65,66,38,51,32,20,35,87,90,64,54,76,61,32,32,36,41,52,75,81,93,53,94,78,63,55,36,38,34,21,37,84,87,64,51,59,56,30,22,43,32,63,44,93,84,44,99,62,67,32,28,41,30,17,52,20,86,46,93,79,45,76,35,31,38,38,38,47,78,46,96,86,56,89,71,51,70,46,56,34,33,37,26,73,74,77,69,45,79,33,43,68,56,66,49,48,43,39,32,72,66,25,30,34,31,67,86,76,70,43,77,38,76,70,52,83,59,54,58,67,95,50,35,27,81,43,65,74,82,87,76,66,82,71,54,62,60,54,54,54,48,54,45,51,75,62,36,89,46,71,68,56,44,54,52,52,51,52,52,57,59,44,42,64,30,70,58,76,85,80,75,75,85,89,80,92,84,78,96,74,94,66,53,59,68,58,52,53,48,51,50,36,63,68,34,26,62,24,38,18,72,50,64,47,57,79,79,73,47,81,80,74,64,89,85,52,83,60,74,77,54,56,60,54,61,89,32,38,43,77,54,65,63,81,75,82,90,120

Secondary structure (DSSP, 8-state):
-----TT----PPPSS---SS-GGG--SS---EEEE--S--SS-PPEEEEESS--EEEEEES-TT-TT--EEEE-TT--EEEEEEE-TT-TT--EEEEETT-TTSEEEEEEES-SSSS-PEEEEEE-TTT-PEEE--TTEEE-SSEEEETTTTEEEEPPGGG--S---SSPPP---TTHHHHHHHHHHHH-S-HHHHHHHHHHHHHHTSSS-TT--------SS-SSHHHHHHHHHHHHGGGEE---THHHHSPPPPTTS--GGGGGGTT-SEE-PPPPP--

pLDDT: mean 74.78, std 16.22, range [27.09, 93.19]

Organism: NCBI:txid1754190

Radius of gyration: 22.54 Å; Cα contacts (8 Å, |Δi|>4): 404; chains: 1; bounding box: 65×53×57 Å

InterPro domains:
  IPR007612 LURP-one-related [PF04525] (32-141)
  IPR025659 Tubby-like, C-terminal [SSF54518] (18-132)
  IPR038595 LURP-one-related superfamily [G3DSA:2.40.160.200] (18-203)
  IPR051620 ORF904-like, C-terminal domain [PTHR35372] (125-280)

Nearest PDB structures (foldseek):
  1zxu-assembly1_A  TM=6.635E-01  e=1.240E-04  Arabidopsis thaliana
  8iqi-assembly1_A  TM=8.049E-01  e=2.460E-03  African swine fever virus BA71V
  8xj7-assembly1_F  TM=6.585E-01  e=6.535E-03  Monkeypox virus
  5e9u-assembly1_D  TM=2.924E-01  e=7.302E-02  Streptococcus gordonii
  1n0s-assembly2_B  TM=2.495E-01  e=8.607E+00  Pieris brassicae

Mean predicted aligned error: 13.38 Å

Sequence (282 aa):
MALIDKNDKKVTAPKKPLIAINQRFVHDKEITLLLKEKILSFSNEDYIVKDVEGESYFKCKGKAFSIRDKKFLHDLDNNPILTIQNKIFSLKGQMTLYDGNDSSKVLGKITPNSLLVKKKLTVQFHNKTTGDIENDKNYVLRFEDCVYDFNKKASCPVLPSDFCLKSTNYKYYREHRGKIAEVKRFLKDIFVKDELIKYVVKILASTLTLGNKLRSILFFIDSGRNGKMTFTNMLRLALGDYAATPNVSLFLGKSVTADKPSPHMIDLNNSRVAICEEPDCR

Foldseek 3Di:
DDDPPPPPPPPDAPPFAQDLFDPVPDDPDDWAKDFADDPDDPDQDWTFIATPVGHTFWTWGDDPPDLADKIWIAGPVRWTGWIWGFPPPDPFRKIFIAGGPDPPHTFWIWTFPDDPDDTDIKIWGQGPRPRDIATAQQQWAAEPQFIQGNVVRDTDGDDSRNPDPFHLDHHDDPDCPPVVVVVVVVLVQQDVDPVVSVVVVVQLVQLSGADPPVVDDDDDDDPDDRCPVVVLVVSCNRRPLLEFAQECCVVVPDDDPPNGDDVSCVSVVNRSYYDYDDPPPD